Protein AF-A0A1Z7Z2D9-F1 (afdb_monomer)

Solvent-accessible surface area (backbone atoms only — not comparable to full-atom values): 10828 Å² total; per-residue (Å²): 131,55,73,67,59,53,51,53,54,50,54,51,49,50,55,50,54,48,50,52,50,50,56,52,47,51,51,52,50,54,52,51,52,50,53,52,51,51,54,52,47,55,76,74,39,77,57,94,46,68,68,46,38,54,49,45,52,50,49,55,50,50,51,52,50,51,51,54,54,49,49,30,50,53,48,50,50,56,50,53,53,53,49,53,46,36,53,51,27,69,72,68,71,47,92,52,58,37,68,48,48,66,57,40,62,79,64,38,86,60,42,64,50,46,53,49,52,50,49,51,51,52,51,50,52,48,53,55,50,53,49,50,51,51,54,46,54,53,47,56,70,68,54,90,47,74,68,57,43,51,51,47,52,54,51,50,53,53,50,52,52,52,47,54,53,51,52,52,46,62,73,50,48,56,49,70,67,52,44,49,50,54,50,50,54,56,44,56,55,49,54,52,52,57,63,73,75,108

Radius of gyration: 22.81 Å; Cα contacts (8 Å, |Δi|>4): 96; chains: 1; bounding box: 48×46×69 Å

Foldseek 3Di:
DDPVVVVVVVVVVVVLVVVVVVLLVVLVVLVVVLVVVLVVLVVPQPDPDPVSLLVNLVVLLVSLVVSLVVLLVSLVVNVVVLVVQVVVCVVVVPPDRSVVVVVCLCVPPCLVVLVVSLVVSLVSLVVSLVVLVVVLVVVCVVDPDPVSNVVSVVSNVVSVVSSVVSVVSSVQRRRNVNVVVVVVVVVVVVVVVVVVVD

pLDDT: mean 71.96, std 13.99, range [40.94, 89.88]

Sequence (198 aa):
MSESDREILLLEYQEVSSSMRTFMGYRLTILGFSITIIGVLFNHLISSNLYQKFALEACLFFIVFALIKTMKSITRHLIIFAWQLTKLETTFNHNGYWTKWMKYLPSHPQDSKSRVISMLLRILNLIVVIYIFAMNSWHFYESQDEVEELIILVTTIVILFGFIFNFIELNTSLNPKDYLKEMKIAWDALDHKKKATH

Nearest PDB structures (foldseek):
  6mrt-assembly1_A  TM=3.206E-01  e=3.914E-01  Escherichia coli K-12
  2wcd-assembly1_A  TM=1.867E-01  e=9.042E-01  Escherichia coli K-12
  4wpe-assembly1_A-2  TM=3.192E-01  e=7.729E+00  Saccharomyces cerevisiae S288C
  8t4f-assembly1_A  TM=2.243E-01  e=3.175E+00  Homo sapiens

Structure (mmCIF, N/CA/C/O backbone):
data_AF-A0A1Z7Z2D9-F1
#
_entry.id   AF-A0A1Z7Z2D9-F1
#
loop_
_atom_site.group_PDB
_atom_site.id
_atom_site.type_symbol
_atom_site.label_atom_id
_atom_site.label_alt_id
_atom_site.label_comp_id
_atom_site.label_asym_id
_atom_site.label_entity_id
_atom_site.label_seq_id
_atom_site.pdbx_PDB_ins_code
_atom_site.Cartn_x
_atom_site.Cartn_y
_atom_site.Cartn_z
_atom_site.occupancy
_atom_site.B_iso_or_equiv
_atom_site.auth_seq_id
_atom_site.auth_comp_id
_atom_site.auth_asym_id
_atom_site.auth_atom_id
_atom_site.pdbx_PDB_model_num
ATOM 1 N N . MET A 1 1 ? 27.510 2.301 -34.919 1.00 52.06 1 MET A N 1
ATOM 2 C CA . MET A 1 1 ? 26.065 2.376 -34.632 1.00 52.06 1 MET A CA 1
ATOM 3 C C . MET A 1 1 ? 25.461 3.128 -35.791 1.00 52.06 1 MET A C 1
ATOM 5 O O . MET A 1 1 ? 25.937 4.228 -36.058 1.00 52.06 1 MET A O 1
ATOM 9 N N . SER A 1 2 ? 24.571 2.495 -36.548 1.00 63.78 2 SER A N 1
ATOM 10 C CA . SER A 1 2 ? 23.956 3.158 -37.696 1.00 63.78 2 SER A CA 1
ATOM 11 C C . SER A 1 2 ? 22.996 4.251 -37.211 1.00 63.78 2 SER A C 1
ATOM 13 O O . SER A 1 2 ? 22.572 4.255 -36.052 1.00 63.78 2 SER A O 1
ATOM 15 N N . GLU A 1 3 ? 22.691 5.217 -38.070 1.00 62.44 3 GLU A N 1
ATOM 16 C CA . GLU A 1 3 ? 21.777 6.317 -37.745 1.00 62.44 3 GLU A CA 1
ATOM 17 C C . GLU A 1 3 ? 20.357 5.797 -37.453 1.00 62.44 3 GLU A C 1
ATOM 19 O O . GLU A 1 3 ? 19.715 6.263 -36.512 1.00 62.44 3 GLU A O 1
ATOM 24 N N . SER A 1 4 ? 19.947 4.716 -38.131 1.00 65.69 4 SER A N 1
ATOM 25 C CA . SER A 1 4 ? 18.701 3.991 -37.857 1.00 65.69 4 SER A CA 1
ATOM 26 C C . SER A 1 4 ? 18.677 3.341 -36.472 1.00 65.69 4 SER A C 1
ATOM 28 O O . SER A 1 4 ? 17.667 3.426 -35.779 1.00 65.69 4 SER A O 1
ATOM 30 N N . ASP A 1 5 ? 19.793 2.765 -36.005 1.00 54.59 5 ASP A N 1
ATOM 31 C CA . ASP A 1 5 ? 19.856 2.191 -34.649 1.00 54.59 5 ASP A CA 1
ATOM 32 C C . ASP A 1 5 ? 19.688 3.284 -33.580 1.00 5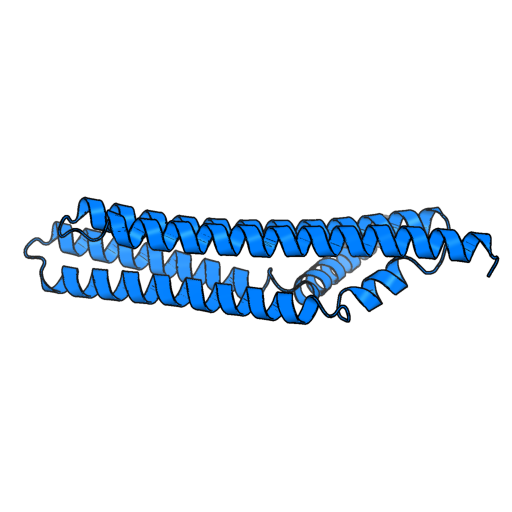4.59 5 ASP A C 1
ATOM 34 O O . ASP A 1 5 ? 19.146 3.045 -32.501 1.00 54.59 5 ASP A O 1
ATOM 38 N N . ARG A 1 6 ? 20.156 4.507 -33.866 1.00 55.56 6 ARG A N 1
ATOM 39 C CA . ARG A 1 6 ? 20.059 5.648 -32.947 1.00 55.56 6 ARG A CA 1
ATOM 40 C C . ARG A 1 6 ? 18.631 6.180 -32.832 1.00 55.56 6 ARG A C 1
ATOM 42 O O . ARG A 1 6 ? 18.228 6.538 -31.726 1.00 55.56 6 ARG A O 1
ATOM 49 N N . GLU A 1 7 ? 17.890 6.240 -33.934 1.00 66.62 7 GLU A N 1
ATOM 50 C CA . GLU A 1 7 ? 16.486 6.668 -33.935 1.00 66.62 7 GLU A CA 1
ATOM 51 C C . GLU A 1 7 ? 15.577 5.670 -33.221 1.00 66.62 7 GLU A C 1
ATOM 53 O O . GLU A 1 7 ? 14.772 6.078 -32.383 1.00 66.62 7 GLU A O 1
ATOM 58 N N . ILE A 1 8 ? 15.760 4.368 -33.465 1.00 64.69 8 ILE A N 1
ATOM 59 C CA . ILE A 1 8 ? 15.000 3.316 -32.774 1.00 64.69 8 ILE A CA 1
ATOM 60 C C . ILE A 1 8 ? 15.246 3.406 -31.260 1.00 64.69 8 ILE A C 1
ATOM 62 O O . ILE A 1 8 ? 14.302 3.456 -30.473 1.00 64.69 8 ILE A O 1
ATOM 66 N N . LEU A 1 9 ? 16.508 3.562 -30.844 1.00 56.22 9 LEU A N 1
ATOM 67 C CA . LEU A 1 9 ? 16.867 3.7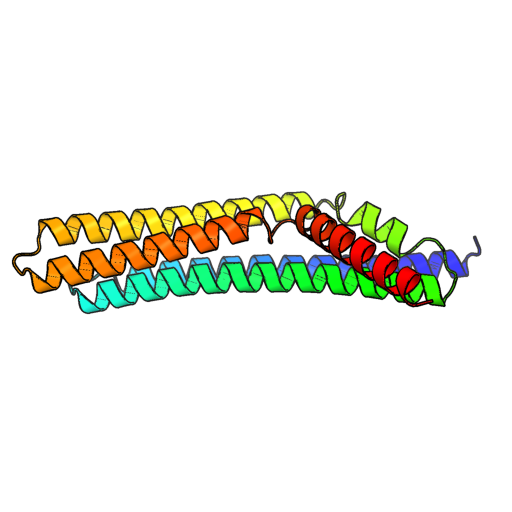50 -29.434 1.00 56.22 9 LEU A CA 1
ATOM 68 C C . LEU A 1 9 ? 16.229 5.000 -28.799 1.00 56.22 9 LEU A C 1
ATOM 70 O O . LEU A 1 9 ? 15.932 4.993 -27.603 1.00 56.22 9 LEU A O 1
ATOM 74 N N . LEU A 1 10 ? 16.049 6.080 -29.563 1.00 59.66 10 LEU A N 1
ATOM 75 C CA . LEU A 1 10 ? 15.420 7.317 -29.093 1.00 59.66 10 LEU A CA 1
ATOM 76 C C . LEU A 1 10 ? 13.904 7.170 -28.934 1.00 59.66 10 LEU A C 1
ATOM 78 O O . LEU A 1 10 ? 13.363 7.624 -27.925 1.00 59.66 10 LEU A O 1
ATOM 82 N N . LEU A 1 11 ? 13.237 6.529 -29.894 1.00 64.81 11 LEU A N 1
ATOM 83 C CA . LEU A 1 11 ? 11.799 6.257 -29.837 1.00 64.81 11 LEU A CA 1
ATOM 84 C C . LEU A 1 11 ? 11.461 5.339 -28.665 1.00 64.81 11 LEU A C 1
ATOM 86 O O . LEU A 1 11 ? 10.586 5.655 -27.859 1.00 64.81 11 LEU A O 1
ATOM 90 N N . GLU A 1 12 ? 12.229 4.267 -28.495 1.00 58.94 12 GLU A N 1
ATOM 91 C CA . GLU A 1 12 ? 12.057 3.376 -27.355 1.00 58.94 12 GLU A CA 1
ATOM 92 C C . GLU A 1 12 ? 12.325 4.100 -26.034 1.00 58.94 12 GLU A C 1
ATOM 94 O O . GLU A 1 12 ? 11.546 3.978 -25.093 1.00 58.94 12 GLU A O 1
ATOM 99 N N . TYR A 1 13 ? 13.365 4.938 -25.949 1.00 56.78 13 TYR A N 1
ATOM 100 C CA . TYR A 1 13 ? 13.603 5.755 -24.755 1.00 56.78 13 TYR A CA 1
ATOM 101 C C . TYR A 1 13 ? 12.408 6.664 -24.415 1.00 56.78 13 TYR A C 1
ATOM 103 O O . TYR A 1 13 ? 12.056 6.815 -23.239 1.00 56.78 13 TYR A O 1
ATOM 111 N N . GLN A 1 14 ? 11.762 7.259 -25.419 1.00 62.88 14 GLN A N 1
ATOM 112 C CA . GLN A 1 14 ? 10.583 8.101 -25.220 1.00 62.88 14 GLN A CA 1
ATOM 113 C C . GLN A 1 14 ? 9.377 7.295 -24.725 1.00 62.88 14 GLN A C 1
ATOM 115 O O . GLN A 1 14 ? 8.730 7.704 -23.757 1.00 62.88 14 GLN A O 1
ATOM 120 N N . GLU A 1 15 ? 9.105 6.137 -25.324 1.00 64.44 15 GLU A N 1
ATOM 121 C CA . GLU A 1 15 ? 8.006 5.250 -24.925 1.00 64.44 15 GLU A CA 1
ATOM 122 C C . GLU A 1 15 ? 8.194 4.714 -23.497 1.00 64.44 15 GLU A C 1
ATOM 124 O O . GLU A 1 15 ? 7.273 4.690 -22.673 1.00 64.44 15 GLU A O 1
ATOM 129 N N . VAL A 1 16 ? 9.436 4.384 -23.160 1.00 59.78 16 VAL A N 1
ATOM 130 C CA . VAL A 1 16 ? 9.870 3.942 -21.834 1.00 59.78 16 VAL A CA 1
ATOM 131 C C . VAL A 1 16 ? 9.708 5.045 -20.791 1.00 59.78 16 VAL A C 1
ATOM 133 O O . VAL A 1 16 ? 9.131 4.821 -19.722 1.00 59.78 16 VAL A O 1
ATOM 136 N N . SER A 1 17 ? 10.184 6.255 -21.093 1.00 59.56 17 SER A N 1
ATOM 137 C CA . SER A 1 17 ? 10.056 7.407 -20.196 1.00 59.56 17 SER A CA 1
ATOM 138 C C . SER A 1 17 ? 8.587 7.782 -19.974 1.00 59.56 17 SER A C 1
ATOM 140 O O . SER A 1 17 ? 8.189 8.118 -18.853 1.00 59.56 17 SER A O 1
ATOM 142 N N . SER A 1 18 ? 7.768 7.667 -21.024 1.00 66.12 18 SER A N 1
ATOM 143 C CA . SER A 1 18 ? 6.318 7.848 -20.965 1.00 66.12 18 SER A CA 1
ATOM 144 C C . SER A 1 18 ? 5.666 6.816 -20.043 1.00 66.12 18 SER A C 1
ATOM 146 O O . SER A 1 18 ? 4.987 7.187 -19.086 1.00 66.12 18 SER A O 1
ATOM 148 N N . SER A 1 19 ? 5.966 5.529 -20.231 1.00 65.56 19 SER A N 1
ATOM 149 C CA . SER A 1 19 ? 5.427 4.437 -19.411 1.00 65.56 19 SER A CA 1
ATOM 150 C C . SER A 1 19 ? 5.791 4.586 -17.930 1.00 65.56 19 SER A C 1
ATOM 152 O O . SER A 1 19 ? 4.930 4.462 -17.059 1.00 65.56 19 SER A O 1
ATOM 154 N N . MET A 1 20 ? 7.042 4.943 -17.620 1.00 63.97 20 MET A N 1
ATOM 155 C CA . MET A 1 20 ? 7.489 5.203 -16.244 1.00 63.97 20 MET A CA 1
ATOM 156 C C . MET A 1 20 ? 6.728 6.375 -15.607 1.00 63.97 20 MET A C 1
ATOM 158 O O . MET A 1 20 ? 6.281 6.292 -14.460 1.00 63.97 20 MET A O 1
ATOM 162 N N . ARG A 1 21 ? 6.533 7.463 -16.366 1.00 65.69 21 ARG A N 1
ATOM 163 C CA . ARG A 1 21 ? 5.745 8.620 -15.926 1.00 65.69 21 ARG A CA 1
ATOM 164 C C . ARG A 1 21 ? 4.296 8.229 -15.648 1.00 65.69 21 ARG A C 1
ATOM 166 O O . ARG A 1 21 ? 3.760 8.661 -14.631 1.00 65.69 21 ARG A O 1
ATOM 173 N N . THR A 1 22 ? 3.704 7.385 -16.486 1.00 74.88 22 THR A N 1
ATOM 174 C CA . THR A 1 22 ? 2.348 6.854 -16.304 1.00 74.88 22 THR A CA 1
ATOM 175 C C . THR A 1 22 ? 2.239 6.008 -15.036 1.00 74.88 22 THR A C 1
ATOM 177 O O . THR A 1 22 ? 1.363 6.262 -14.212 1.00 74.88 22 THR A O 1
ATOM 180 N N . PHE A 1 23 ? 3.169 5.074 -14.795 1.00 72.06 23 PHE A N 1
ATOM 181 C CA . PHE A 1 23 ? 3.176 4.268 -13.567 1.00 72.06 23 PHE A CA 1
ATOM 182 C C . PHE A 1 23 ? 3.347 5.117 -12.303 1.00 72.06 23 PHE A C 1
ATOM 184 O O . PHE A 1 23 ? 2.662 4.891 -11.304 1.00 72.06 23 PHE A O 1
ATOM 191 N N . MET A 1 24 ? 4.228 6.118 -12.333 1.00 69.81 24 MET A N 1
ATOM 192 C CA . MET A 1 24 ? 4.372 7.064 -11.226 1.00 69.81 24 MET A CA 1
ATOM 193 C C . MET A 1 24 ? 3.106 7.909 -11.030 1.00 69.81 24 MET A C 1
ATOM 195 O O . MET A 1 24 ? 2.690 8.134 -9.893 1.00 69.81 24 MET A O 1
ATOM 199 N N . GLY A 1 25 ? 2.474 8.332 -12.129 1.00 74.69 25 GLY A N 1
ATOM 200 C CA . GLY A 1 25 ? 1.185 9.017 -12.131 1.00 74.69 25 GLY A CA 1
ATOM 201 C C . GLY A 1 25 ? 0.115 8.198 -11.416 1.00 74.69 25 GLY A C 1
ATOM 202 O O . GLY A 1 25 ? -0.475 8.691 -10.460 1.00 74.69 25 GLY A O 1
ATOM 203 N N . TYR A 1 26 ? -0.047 6.920 -11.773 1.00 79.56 26 TYR A N 1
ATOM 204 C CA . TYR A 1 26 ? -0.999 6.030 -11.104 1.00 79.56 26 TYR A CA 1
ATOM 205 C C . TYR A 1 26 ? -0.741 5.905 -9.605 1.00 79.56 26 TYR A C 1
ATOM 207 O O . TYR A 1 26 ? -1.677 6.017 -8.817 1.00 79.56 26 TYR A O 1
ATOM 215 N N . ARG A 1 27 ? 0.519 5.735 -9.185 1.00 79.94 27 ARG 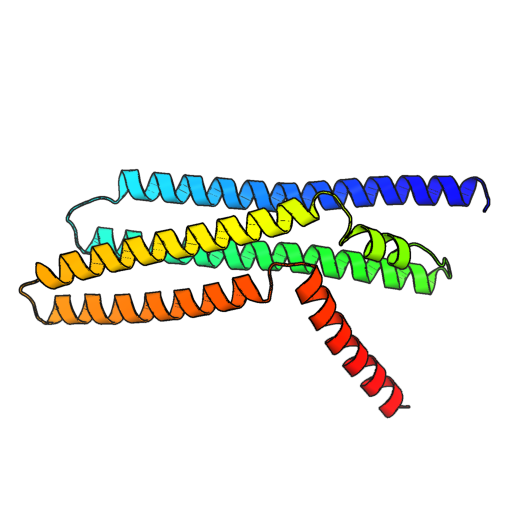A N 1
ATOM 216 C CA . ARG A 1 27 ? 0.860 5.666 -7.754 1.00 79.94 27 ARG A CA 1
ATOM 217 C C . ARG A 1 27 ? 0.444 6.943 -7.023 1.00 79.94 27 ARG A C 1
ATOM 219 O O . ARG A 1 27 ? -0.198 6.861 -5.981 1.00 79.94 27 ARG A O 1
ATOM 226 N N . LEU A 1 28 ? 0.764 8.115 -7.567 1.00 80.62 28 LEU A N 1
ATOM 227 C CA . LEU A 1 28 ? 0.390 9.391 -6.951 1.00 80.62 28 LEU A CA 1
ATOM 228 C C . LEU A 1 28 ? -1.128 9.590 -6.905 1.00 80.62 28 LEU A C 1
ATOM 230 O O . LEU A 1 28 ? -1.646 9.986 -5.865 1.00 80.62 28 LEU A O 1
ATOM 234 N N . THR A 1 29 ? -1.842 9.267 -7.984 1.00 84.31 29 THR A N 1
ATOM 235 C CA . THR A 1 29 ? -3.307 9.359 -8.036 1.00 84.31 29 THR A CA 1
ATOM 236 C C . THR A 1 29 ? -3.958 8.463 -6.990 1.00 84.31 29 THR A C 1
ATOM 238 O O . THR A 1 29 ? -4.820 8.920 -6.248 1.00 84.31 29 THR A O 1
ATOM 241 N N . ILE A 1 30 ? -3.521 7.207 -6.883 1.00 85.12 30 ILE A N 1
ATOM 242 C CA . ILE A 1 30 ? -4.090 6.244 -5.931 1.00 85.12 30 ILE A CA 1
ATOM 243 C C . ILE A 1 30 ? -3.781 6.651 -4.486 1.00 85.12 30 ILE A C 1
ATOM 245 O O . ILE A 1 30 ? -4.655 6.552 -3.622 1.00 85.12 30 ILE A O 1
ATOM 249 N N . LEU A 1 31 ? -2.571 7.154 -4.218 1.00 84.19 31 LEU A N 1
ATOM 250 C CA . LEU A 1 31 ? -2.219 7.699 -2.907 1.00 84.19 31 LEU A CA 1
ATOM 251 C C . LEU A 1 31 ? -3.099 8.905 -2.554 1.00 84.19 31 LEU A C 1
ATOM 253 O O . LEU A 1 31 ? -3.678 8.934 -1.472 1.00 84.19 31 LEU A O 1
ATOM 257 N N . GLY A 1 32 ? -3.227 9.867 -3.472 1.00 83.88 32 GLY A N 1
ATOM 258 C CA . GLY A 1 32 ? -4.048 11.063 -3.281 1.00 83.88 32 GLY A CA 1
ATOM 259 C C . GLY A 1 32 ? -5.513 10.718 -3.029 1.00 83.88 32 GLY A C 1
ATOM 260 O O . GLY A 1 32 ? -6.084 11.170 -2.044 1.00 83.88 32 GLY A O 1
ATOM 261 N N . PHE A 1 33 ? -6.086 9.836 -3.849 1.00 83.81 33 PHE A N 1
ATOM 262 C CA . PHE A 1 33 ? -7.460 9.361 -3.691 1.00 83.81 33 PHE A CA 1
ATOM 263 C C . PHE A 1 33 ? -7.689 8.683 -2.336 1.00 83.81 33 PHE A C 1
ATOM 265 O O . PHE A 1 33 ? -8.678 8.964 -1.663 1.00 83.81 33 PHE A O 1
ATOM 272 N N . SER A 1 34 ? -6.747 7.846 -1.893 1.00 87.44 34 SER A N 1
ATOM 273 C CA . SER A 1 34 ? -6.839 7.175 -0.591 1.00 87.44 34 SER A CA 1
ATOM 274 C C . SER A 1 34 ? -6.804 8.173 0.567 1.00 87.44 34 SER A C 1
ATOM 276 O O . SER A 1 34 ? -7.603 8.059 1.490 1.00 87.44 34 SER A O 1
ATOM 278 N N . ILE A 1 35 ? -5.929 9.184 0.503 1.00 85.19 35 ILE A N 1
ATOM 279 C CA . ILE A 1 35 ? -5.867 10.259 1.507 1.00 85.19 35 ILE A CA 1
ATOM 280 C C . ILE A 1 35 ? -7.181 11.049 1.535 1.00 85.19 35 ILE A C 1
ATOM 282 O O . ILE A 1 35 ? -7.700 11.328 2.614 1.00 85.19 35 ILE A O 1
ATOM 286 N N . THR A 1 36 ? -7.747 11.376 0.370 1.00 87.06 36 THR A N 1
ATOM 287 C CA . THR A 1 36 ? -9.037 12.072 0.282 1.00 87.06 36 THR A CA 1
ATOM 288 C C . THR A 1 36 ? -10.158 11.255 0.913 1.00 87.06 36 THR A C 1
ATOM 290 O O . THR A 1 36 ? -10.893 11.794 1.735 1.00 87.06 36 THR A O 1
ATOM 293 N N . ILE A 1 37 ? -10.274 9.962 0.588 1.00 85.62 37 ILE A N 1
ATOM 294 C CA . ILE A 1 37 ? -11.304 9.100 1.187 1.00 85.62 37 ILE A CA 1
ATOM 295 C C . ILE A 1 37 ? -11.120 9.019 2.699 1.00 85.62 37 ILE A C 1
ATOM 297 O O . ILE A 1 37 ? -12.098 9.162 3.423 1.00 85.62 37 ILE A O 1
ATOM 301 N N . ILE A 1 38 ? -9.889 8.831 3.183 1.00 87.38 38 ILE A N 1
ATOM 302 C CA . ILE A 1 38 ? -9.607 8.819 4.622 1.00 87.38 38 ILE A CA 1
ATOM 303 C C . ILE A 1 38 ? -10.120 10.114 5.267 1.00 87.38 38 ILE A C 1
ATOM 305 O O . ILE A 1 38 ? -10.876 10.047 6.230 1.00 87.38 38 ILE A O 1
ATOM 309 N N . GLY A 1 39 ? -9.801 11.283 4.701 1.00 83.50 39 GLY A N 1
ATOM 310 C CA . GLY A 1 39 ? -10.290 12.570 5.211 1.00 83.50 39 GLY A CA 1
ATOM 311 C C . GLY A 1 39 ? -11.820 12.693 5.221 1.00 83.50 39 GLY A C 1
ATOM 312 O O . GLY A 1 39 ? -12.395 13.180 6.191 1.00 83.50 39 GLY A O 1
ATOM 313 N N . VAL A 1 40 ? -12.492 12.205 4.175 1.00 83.56 40 VAL A N 1
ATOM 314 C CA . VAL A 1 40 ? -13.964 12.165 4.092 1.00 83.56 40 VAL A CA 1
ATOM 315 C C . VAL A 1 40 ? -14.549 11.252 5.172 1.00 83.56 40 VAL A C 1
ATOM 317 O O . VAL A 1 40 ? -15.508 11.636 5.839 1.00 83.56 40 VAL A O 1
ATOM 320 N N . LEU A 1 41 ? -13.961 10.074 5.395 1.00 85.06 41 LEU A N 1
ATOM 321 C CA . LEU A 1 41 ? -14.411 9.142 6.429 1.00 85.06 41 LEU A CA 1
ATOM 322 C C . LEU A 1 41 ? -14.304 9.751 7.827 1.00 85.06 41 LEU A C 1
ATOM 324 O O . LEU A 1 41 ? -15.255 9.651 8.595 1.00 85.06 41 LEU A O 1
ATOM 328 N N . PHE A 1 42 ? -13.201 10.438 8.132 1.00 80.56 42 PHE A N 1
ATOM 329 C CA . PHE A 1 42 ? -13.070 11.170 9.392 1.00 80.56 42 PHE A CA 1
ATOM 330 C C . PHE A 1 42 ? -14.169 12.230 9.543 1.00 80.56 42 PHE A C 1
ATOM 332 O O . PHE A 1 42 ? -14.826 12.285 10.574 1.00 80.56 42 PHE A O 1
ATOM 339 N N . ASN A 1 43 ? -14.452 13.020 8.509 1.00 79.88 43 ASN A N 1
ATOM 340 C CA . ASN A 1 43 ? -15.484 14.056 8.605 1.00 79.88 43 ASN A CA 1
ATOM 341 C C . ASN A 1 43 ? -16.911 13.510 8.795 1.00 79.88 43 ASN A C 1
ATOM 343 O O . ASN A 1 43 ? -17.737 14.195 9.392 1.00 79.88 43 ASN A O 1
ATOM 347 N N . HIS A 1 44 ? -17.221 12.315 8.284 1.00 72.50 44 HIS A N 1
ATOM 348 C CA . HIS A 1 44 ? -18.589 11.779 8.291 1.00 72.50 44 HIS A CA 1
ATOM 349 C C . HIS A 1 44 ? -18.865 10.704 9.345 1.00 72.50 44 HIS A C 1
ATOM 351 O O . HIS A 1 44 ? -20.029 10.486 9.674 1.00 72.50 44 HIS A O 1
ATOM 357 N N . LEU A 1 45 ? -17.837 10.018 9.852 1.00 70.00 45 LEU A N 1
ATOM 358 C CA . LEU A 1 45 ? -17.996 8.877 10.763 1.00 70.00 45 LEU A CA 1
ATOM 359 C C . LEU A 1 45 ? -17.429 9.119 12.167 1.00 70.00 45 LEU A C 1
ATOM 361 O O . LEU A 1 45 ? -17.486 8.211 12.993 1.00 70.00 45 LEU A O 1
ATOM 365 N N . ILE A 1 46 ? -16.924 10.320 12.477 1.00 66.12 46 ILE A N 1
ATOM 366 C CA . ILE A 1 46 ? -16.691 10.716 13.874 1.00 66.12 46 ILE A CA 1
ATOM 367 C C . ILE A 1 46 ? -18.063 10.909 14.532 1.00 66.12 46 ILE A C 1
ATOM 369 O O . ILE A 1 46 ? -18.666 11.979 14.473 1.00 66.12 46 ILE A O 1
ATOM 373 N N . SER A 1 47 ? -18.582 9.846 15.135 1.00 64.19 47 SER A N 1
ATOM 374 C CA . SER A 1 47 ? -19.762 9.880 15.994 1.00 64.19 47 SER A CA 1
ATOM 375 C C . SER A 1 47 ? -19.528 9.018 17.232 1.00 64.19 47 SER A C 1
ATOM 377 O O . SER A 1 47 ? -18.637 8.172 17.256 1.00 64.19 47 SER A O 1
ATOM 379 N N . SER A 1 48 ? -20.339 9.225 18.268 1.00 62.53 48 SER A N 1
ATOM 380 C CA . SER A 1 48 ? -20.274 8.473 19.526 1.00 62.53 48 SER A CA 1
ATOM 381 C C . SER A 1 48 ? -20.830 7.046 19.432 1.00 62.53 48 SER A C 1
ATOM 383 O O . SER A 1 48 ? -20.830 6.328 20.427 1.00 62.53 48 SER A O 1
ATOM 385 N N . ASN A 1 49 ? -21.333 6.615 18.270 1.00 79.12 49 ASN A N 1
ATOM 386 C CA . ASN A 1 49 ? -21.926 5.291 18.124 1.00 79.12 49 ASN A CA 1
ATOM 387 C C . ASN A 1 49 ? -20.855 4.231 17.821 1.00 79.12 49 ASN A C 1
ATOM 389 O O . ASN A 1 49 ? -20.182 4.281 16.788 1.00 79.12 49 ASN A O 1
ATOM 393 N N . LEU A 1 50 ? -20.781 3.215 18.680 1.00 74.69 50 LEU A N 1
ATOM 394 C CA . LEU A 1 50 ? -19.879 2.069 18.584 1.00 74.69 50 LEU A CA 1
ATOM 395 C C . LEU A 1 50 ? -19.910 1.357 17.217 1.00 74.69 50 LEU A C 1
ATOM 397 O O . LEU A 1 50 ? -18.863 0.995 16.684 1.00 74.69 50 LEU A O 1
ATOM 401 N N . TYR A 1 51 ? -21.079 1.220 16.584 1.00 78.81 51 TYR A N 1
ATOM 402 C CA . TYR A 1 51 ? -21.179 0.602 15.255 1.00 78.81 51 TYR A CA 1
ATOM 403 C C . TYR A 1 51 ? -20.555 1.464 14.152 1.00 78.81 51 TYR A C 1
ATOM 405 O O . TYR A 1 51 ? -19.914 0.942 13.241 1.00 78.81 51 TYR A O 1
ATOM 413 N N . GLN A 1 52 ? -20.725 2.787 14.227 1.00 80.19 52 GLN A N 1
ATOM 414 C CA . GLN A 1 52 ? -20.140 3.713 13.252 1.00 80.19 52 GLN A CA 1
ATOM 415 C C . GLN A 1 52 ? -18.623 3.816 13.430 1.00 80.19 52 GLN A C 1
ATOM 417 O O . GLN A 1 52 ? -17.901 3.881 12.436 1.00 80.19 52 GLN A O 1
ATOM 422 N N . LYS A 1 53 ? -18.137 3.713 14.672 1.00 79.69 53 LYS A N 1
ATOM 423 C CA . LYS A 1 53 ? -16.715 3.543 14.982 1.00 79.69 53 LYS A CA 1
ATOM 424 C C . LYS A 1 53 ? -1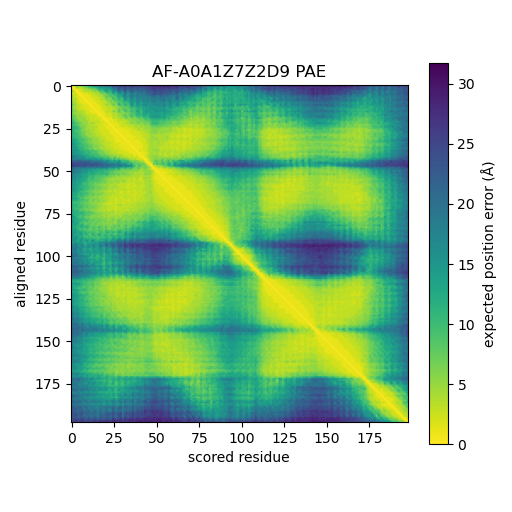6.155 2.272 14.347 1.00 79.69 53 LYS A C 1
ATOM 426 O O . LYS A 1 53 ? -15.198 2.363 13.587 1.00 79.69 53 LYS A O 1
ATOM 431 N N . PHE A 1 54 ? -16.743 1.100 14.602 1.00 81.62 54 PHE A N 1
ATOM 432 C CA . PHE A 1 54 ? -16.241 -0.146 14.009 1.00 81.62 54 PHE A CA 1
ATOM 433 C C . PHE A 1 54 ? -16.266 -0.107 12.479 1.00 81.62 54 PHE A C 1
ATOM 435 O O . PHE A 1 54 ? -15.332 -0.584 11.833 1.00 81.62 54 PHE A O 1
ATOM 442 N N . ALA A 1 55 ? -17.286 0.523 11.891 1.00 82.94 55 ALA A N 1
ATOM 443 C CA . ALA A 1 55 ? -17.325 0.773 10.456 1.00 82.94 55 ALA A CA 1
ATOM 444 C C . ALA A 1 55 ? -16.164 1.673 9.997 1.00 82.94 55 ALA A C 1
ATOM 446 O O . ALA A 1 55 ? -15.495 1.340 9.021 1.00 82.94 55 ALA A O 1
ATOM 447 N N . LEU A 1 56 ? -15.873 2.767 10.711 1.00 85.62 56 LEU A N 1
ATOM 448 C CA . LEU A 1 56 ? -14.737 3.645 10.423 1.00 85.62 56 LEU A CA 1
ATOM 449 C C . LEU A 1 56 ? -13.401 2.895 10.525 1.00 85.62 56 LEU A C 1
ATOM 451 O O . LEU A 1 56 ? -12.593 2.978 9.602 1.00 85.62 56 LEU A O 1
ATOM 455 N N . GLU A 1 57 ? -13.178 2.131 11.594 1.00 84.69 57 GLU A N 1
ATOM 456 C CA . GLU A 1 57 ? -11.956 1.340 11.791 1.00 84.69 57 GLU A CA 1
ATOM 457 C C . GLU A 1 57 ? -11.753 0.323 10.666 1.00 84.69 57 GLU A C 1
ATOM 459 O O . GLU A 1 57 ? -10.674 0.261 10.068 1.00 84.69 57 GLU A O 1
ATOM 464 N N . ALA A 1 58 ? 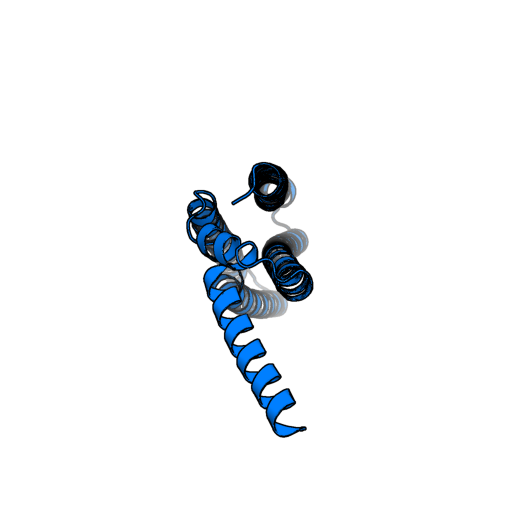-12.806 -0.425 10.322 1.00 84.44 58 ALA A N 1
ATOM 465 C CA . ALA A 1 58 ? -12.776 -1.379 9.223 1.00 84.44 58 ALA A CA 1
ATOM 466 C C . ALA A 1 58 ? -12.489 -0.681 7.885 1.00 84.44 58 ALA A C 1
ATOM 468 O O . ALA A 1 58 ? -11.619 -1.124 7.132 1.00 84.44 58 ALA A O 1
ATOM 469 N N . CYS A 1 59 ? -13.163 0.435 7.593 1.00 87.50 59 CYS A N 1
ATOM 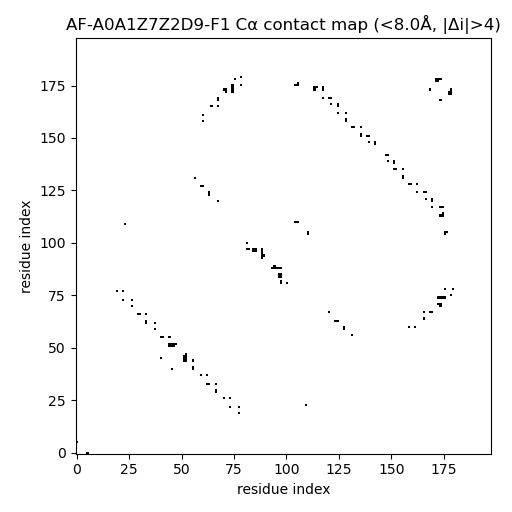470 C CA . CYS A 1 59 ? -12.940 1.207 6.372 1.00 87.50 59 CYS A CA 1
ATOM 471 C C . CYS A 1 59 ? -11.500 1.723 6.274 1.00 87.50 59 CYS A C 1
ATOM 473 O O . CYS A 1 59 ? -10.861 1.547 5.235 1.00 87.50 59 CYS A O 1
ATOM 475 N N . LEU A 1 60 ? -10.966 2.318 7.344 1.00 87.12 60 LEU A N 1
ATOM 476 C CA . LEU A 1 60 ? -9.589 2.811 7.385 1.00 87.12 60 LEU A CA 1
ATOM 477 C C . LEU A 1 60 ? -8.588 1.675 7.152 1.00 87.12 60 LEU A C 1
ATOM 479 O O . LEU A 1 60 ? -7.676 1.814 6.332 1.00 87.12 60 LEU A O 1
ATOM 483 N N . PHE A 1 61 ? -8.789 0.533 7.813 1.00 85.62 61 PHE A N 1
ATOM 484 C CA . PHE A 1 61 ? -7.950 -0.645 7.630 1.00 85.62 61 PHE A CA 1
ATOM 485 C C . PHE A 1 61 ? -7.976 -1.152 6.180 1.00 85.62 61 PHE A C 1
ATOM 487 O O . PHE A 1 61 ? -6.918 -1.331 5.568 1.00 85.62 61 PHE A O 1
ATOM 494 N N . PHE A 1 62 ? -9.166 -1.331 5.596 1.00 87.69 62 PHE A N 1
ATOM 495 C CA . PHE A 1 62 ? -9.311 -1.823 4.225 1.00 87.69 62 PHE A CA 1
ATOM 496 C C . PHE A 1 62 ? -8.736 -0.864 3.184 1.00 87.69 62 PHE A C 1
ATOM 498 O O . PHE A 1 62 ? -8.124 -1.327 2.222 1.00 87.69 62 PHE A O 1
ATOM 505 N N . ILE A 1 63 ? -8.877 0.451 3.371 1.00 89.00 63 ILE A N 1
ATOM 506 C CA . ILE A 1 63 ? -8.289 1.442 2.461 1.00 89.00 63 ILE A CA 1
ATOM 507 C C . ILE A 1 63 ? -6.769 1.336 2.471 1.00 89.00 63 ILE A C 1
ATOM 509 O O . ILE A 1 63 ? -6.157 1.253 1.406 1.00 89.00 63 ILE A O 1
ATOM 513 N N . VAL A 1 64 ? -6.150 1.296 3.655 1.00 87.25 64 VAL A N 1
ATOM 514 C CA . VAL A 1 64 ? -4.691 1.172 3.765 1.00 87.25 64 VAL A CA 1
ATOM 515 C C . VAL A 1 64 ? -4.216 -0.160 3.180 1.00 87.25 64 VAL A C 1
ATOM 517 O O . VAL A 1 64 ? -3.260 -0.183 2.404 1.00 87.25 64 VAL A O 1
ATOM 520 N N . PHE A 1 65 ? -4.912 -1.259 3.474 1.00 86.88 65 PHE A N 1
ATOM 521 C CA . PHE A 1 65 ? -4.603 -2.573 2.912 1.00 86.88 65 PHE A CA 1
ATOM 522 C C . PHE A 1 65 ? -4.683 -2.578 1.375 1.00 86.88 65 PHE A C 1
ATOM 524 O O . PHE A 1 65 ? -3.732 -2.972 0.693 1.00 86.88 65 PHE A O 1
ATOM 531 N N . ALA A 1 66 ? -5.789 -2.089 0.807 1.00 86.94 66 ALA A N 1
ATOM 532 C CA . ALA A 1 66 ? -6.001 -2.029 -0.637 1.00 86.94 66 ALA A CA 1
ATOM 533 C C . ALA A 1 66 ? -4.974 -1.122 -1.329 1.00 86.94 66 ALA A C 1
ATOM 535 O O . ALA A 1 66 ? -4.437 -1.477 -2.382 1.00 86.94 66 ALA A O 1
ATOM 536 N N . LEU A 1 67 ? -4.647 0.018 -0.720 1.00 88.75 67 LEU A N 1
ATOM 537 C CA . LEU A 1 67 ? -3.620 0.941 -1.194 1.00 88.75 67 LEU A CA 1
ATOM 538 C C . LEU A 1 67 ? -2.257 0.246 -1.304 1.00 88.75 67 LEU A C 1
ATOM 540 O O . LEU A 1 67 ? -1.618 0.302 -2.357 1.00 88.75 67 LEU A O 1
ATOM 544 N N . ILE A 1 68 ? -1.827 -0.460 -0.255 1.00 85.62 68 ILE A N 1
ATOM 545 C CA . ILE A 1 68 ? -0.543 -1.176 -0.235 1.00 85.62 68 ILE A CA 1
ATOM 546 C C . ILE A 1 68 ? -0.509 -2.268 -1.311 1.00 85.62 68 ILE A C 1
ATOM 548 O O . ILE A 1 68 ? 0.449 -2.341 -2.090 1.00 85.62 68 ILE A O 1
ATOM 552 N N . LYS A 1 69 ? -1.574 -3.073 -1.424 1.00 85.12 69 LYS A N 1
ATOM 553 C CA . LYS A 1 69 ? -1.690 -4.120 -2.453 1.00 85.12 69 LYS A CA 1
ATOM 554 C C . LYS A 1 69 ? -1.653 -3.557 -3.867 1.00 85.12 69 LYS A C 1
ATOM 556 O O . LYS A 1 69 ? -0.961 -4.101 -4.730 1.00 85.12 69 LYS A O 1
ATOM 561 N N . THR A 1 70 ? -2.349 -2.451 -4.103 1.00 84.12 70 THR A N 1
ATOM 562 C CA . THR A 1 70 ? -2.393 -1.802 -5.417 1.00 84.12 70 THR A CA 1
ATOM 563 C C . THR A 1 70 ? -1.022 -1.245 -5.789 1.00 84.12 70 THR A C 1
ATOM 565 O O . THR A 1 70 ? -0.539 -1.469 -6.898 1.00 84.12 70 THR A O 1
ATOM 568 N N . MET A 1 71 ? -0.331 -0.608 -4.842 1.00 83.06 71 MET A N 1
ATOM 569 C CA . MET A 1 71 ? 1.026 -0.099 -5.048 1.00 83.06 71 MET A CA 1
ATOM 570 C C . MET A 1 71 ? 2.021 -1.216 -5.376 1.00 83.06 71 MET A C 1
ATOM 572 O O . MET A 1 71 ? 2.818 -1.078 -6.302 1.00 83.06 71 MET A O 1
ATOM 576 N N . LYS A 1 72 ? 1.933 -2.352 -4.676 1.00 78.44 72 LYS A N 1
ATOM 577 C CA . LYS A 1 72 ? 2.712 -3.560 -4.979 1.00 78.44 72 LYS A CA 1
ATOM 578 C C . LYS A 1 72 ? 2.402 -4.107 -6.373 1.00 78.44 72 LYS A C 1
ATOM 580 O O . LYS A 1 72 ? 3.322 -4.456 -7.111 1.00 78.44 72 LYS A O 1
ATOM 585 N N . SER A 1 73 ? 1.126 -4.162 -6.750 1.00 80.50 73 SER A N 1
ATOM 586 C CA . SER A 1 73 ? 0.706 -4.610 -8.082 1.00 80.50 73 SER A CA 1
ATOM 587 C C . SER A 1 73 ? 1.300 -3.734 -9.187 1.00 80.50 73 SER A C 1
ATOM 589 O O . SER A 1 73 ? 1.840 -4.261 -10.161 1.00 80.50 73 SER A O 1
ATOM 591 N N . ILE A 1 74 ? 1.289 -2.409 -9.011 1.00 78.38 74 ILE A N 1
ATOM 592 C CA . ILE A 1 74 ? 1.890 -1.463 -9.961 1.00 78.38 74 ILE A CA 1
ATOM 593 C C . ILE A 1 74 ? 3.401 -1.690 -10.077 1.00 78.38 74 ILE A C 1
ATOM 595 O O . ILE A 1 74 ? 3.921 -1.800 -11.188 1.00 78.38 74 ILE A O 1
ATOM 599 N N . THR A 1 75 ? 4.105 -1.827 -8.950 1.00 74.25 75 THR A N 1
ATOM 600 C CA . THR A 1 75 ? 5.547 -2.124 -8.950 1.00 74.25 75 THR A CA 1
ATOM 601 C C . THR A 1 75 ? 5.849 -3.447 -9.661 1.00 74.25 75 THR A C 1
ATOM 603 O O . THR A 1 75 ? 6.781 -3.515 -10.459 1.00 74.25 75 THR A O 1
ATOM 606 N N . ARG A 1 76 ? 5.033 -4.487 -9.449 1.00 71.56 76 ARG A N 1
ATOM 607 C CA . ARG A 1 76 ? 5.177 -5.778 -10.138 1.00 71.56 76 ARG A CA 1
ATOM 608 C C . ARG A 1 76 ? 4.993 -5.651 -11.651 1.00 71.56 76 ARG A C 1
ATOM 610 O O . ARG A 1 76 ? 5.776 -6.233 -12.397 1.00 71.56 76 ARG A O 1
ATOM 617 N N . HIS A 1 77 ? 3.993 -4.898 -12.107 1.00 70.75 77 HIS A N 1
ATOM 618 C CA . HIS A 1 77 ? 3.754 -4.683 -13.537 1.00 70.75 77 HIS A CA 1
ATOM 619 C C . HIS A 1 77 ? 4.923 -3.965 -14.210 1.00 70.75 77 HIS A C 1
ATOM 621 O O . HIS A 1 77 ? 5.362 -4.401 -15.272 1.00 70.75 77 HIS A O 1
ATOM 627 N N . LEU A 1 78 ? 5.479 -2.933 -13.566 1.00 71.00 78 LEU A N 1
ATOM 628 C CA . LEU A 1 78 ? 6.665 -2.231 -14.062 1.00 71.00 78 LEU A CA 1
ATOM 629 C C . LEU A 1 78 ? 7.842 -3.196 -14.289 1.00 71.00 78 LEU A C 1
ATOM 631 O O . LEU A 1 78 ? 8.563 -3.087 -15.277 1.00 71.00 78 LEU A O 1
ATOM 635 N N . ILE A 1 79 ? 8.021 -4.161 -13.388 1.00 67.00 79 ILE A N 1
ATOM 636 C CA . ILE A 1 79 ? 9.137 -5.107 -13.450 1.00 67.00 79 ILE A CA 1
ATOM 637 C C . ILE A 1 79 ? 8.895 -6.201 -14.495 1.00 67.00 79 ILE A C 1
ATOM 639 O O . ILE A 1 79 ? 9.810 -6.532 -15.244 1.00 67.00 79 ILE A O 1
ATOM 643 N N . ILE A 1 80 ? 7.669 -6.726 -14.607 1.00 66.56 80 ILE A N 1
ATOM 644 C CA . ILE A 1 80 ? 7.306 -7.669 -15.680 1.00 66.56 80 ILE A CA 1
ATOM 645 C C . ILE A 1 80 ? 7.480 -7.010 -17.050 1.00 66.56 80 ILE A C 1
ATOM 647 O O . ILE A 1 80 ? 8.000 -7.641 -17.967 1.00 66.56 80 ILE A O 1
ATOM 651 N N . PHE A 1 81 ? 7.083 -5.744 -17.185 1.00 67.12 81 PHE A N 1
ATOM 652 C CA . PHE A 1 81 ? 7.283 -4.975 -18.407 1.00 67.12 81 PHE A CA 1
ATOM 653 C C . PHE A 1 81 ? 8.772 -4.857 -18.754 1.00 67.12 81 PHE A C 1
ATOM 655 O O . PHE A 1 81 ? 9.176 -5.224 -19.857 1.00 67.12 81 PHE A O 1
ATOM 662 N N . ALA A 1 82 ? 9.600 -4.456 -17.783 1.00 64.62 82 ALA A N 1
ATOM 663 C CA . ALA A 1 82 ? 11.049 -4.406 -17.959 1.00 64.62 82 ALA A CA 1
ATOM 664 C C . ALA A 1 82 ? 11.621 -5.774 -18.385 1.00 64.62 82 ALA A C 1
ATOM 666 O O . ALA A 1 82 ? 12.519 -5.840 -19.217 1.00 64.62 82 ALA A O 1
ATOM 667 N N . TRP A 1 83 ? 11.093 -6.874 -17.847 1.00 61.91 83 TRP A N 1
ATOM 668 C CA . TRP A 1 83 ? 11.540 -8.226 -18.185 1.00 61.91 83 TRP A CA 1
ATOM 669 C C . TRP A 1 83 ? 11.131 -8.688 -19.594 1.00 61.91 83 TRP A C 1
ATOM 671 O O . TRP A 1 83 ? 11.896 -9.373 -20.272 1.00 61.91 83 TRP A O 1
ATOM 681 N N . GLN A 1 84 ? 9.939 -8.319 -20.072 1.00 62.22 84 GLN A N 1
ATOM 682 C CA . GLN A 1 84 ? 9.531 -8.613 -21.453 1.00 62.22 84 GLN A CA 1
ATOM 683 C C . GLN A 1 84 ? 10.432 -7.895 -22.465 1.00 62.22 84 GLN A C 1
ATOM 685 O O . GLN A 1 84 ? 10.797 -8.480 -23.484 1.00 62.22 84 GLN A O 1
ATOM 690 N N . LEU A 1 85 ? 10.880 -6.679 -22.137 1.00 61.81 85 LEU A N 1
ATOM 691 C CA . LEU A 1 85 ? 11.892 -5.962 -22.916 1.00 61.81 85 LEU A CA 1
ATOM 692 C C . LEU A 1 85 ? 13.214 -6.746 -23.010 1.00 61.81 85 LEU A C 1
ATOM 694 O O . LEU A 1 85 ? 13.791 -6.816 -24.091 1.00 61.81 85 LEU A O 1
ATOM 698 N N . THR A 1 86 ? 13.652 -7.428 -21.942 1.00 56.44 86 THR A N 1
ATOM 699 C CA . THR A 1 86 ? 14.829 -8.324 -21.993 1.00 56.44 86 THR A CA 1
ATOM 700 C C . THR A 1 86 ? 14.654 -9.461 -22.987 1.00 56.44 86 THR A C 1
ATOM 702 O O . THR A 1 86 ? 15.580 -9.814 -23.711 1.00 56.44 86 THR A O 1
ATOM 705 N N . LYS A 1 87 ? 13.469 -10.078 -23.014 1.00 56.88 87 LYS A N 1
ATOM 706 C CA . LYS A 1 87 ? 13.206 -11.205 -23.914 1.00 56.88 87 LYS A CA 1
ATOM 707 C C . LYS A 1 87 ? 13.252 -10.777 -25.370 1.00 56.88 87 LYS A C 1
ATOM 709 O O . LYS A 1 87 ? 13.869 -11.467 -26.181 1.00 56.88 87 LYS A O 1
ATOM 714 N N . LEU A 1 88 ? 12.636 -9.641 -25.687 1.00 55.12 88 LEU A N 1
ATOM 715 C CA . LEU A 1 88 ? 12.682 -9.065 -27.028 1.00 55.12 88 LEU A CA 1
ATOM 716 C C . LEU A 1 88 ? 14.134 -8.801 -27.437 1.00 55.12 88 LEU A C 1
ATOM 718 O O . LEU A 1 88 ? 14.567 -9.268 -28.483 1.00 55.12 88 LEU A O 1
ATOM 722 N N . GLU A 1 89 ? 14.929 -8.194 -26.562 1.00 54.78 89 GLU A N 1
ATOM 723 C CA . GLU A 1 89 ? 16.350 -7.938 -26.805 1.00 54.78 89 GLU A CA 1
ATOM 724 C C . GLU A 1 89 ? 17.157 -9.204 -27.126 1.00 54.78 89 GLU A C 1
ATOM 726 O O . GLU A 1 89 ? 17.888 -9.241 -28.117 1.00 54.78 89 GLU A O 1
ATOM 731 N N . THR A 1 90 ? 16.982 -10.264 -26.327 1.00 54.91 90 THR A N 1
ATOM 732 C CA . THR A 1 90 ? 17.641 -11.556 -26.576 1.00 54.91 90 THR A CA 1
ATOM 733 C C . THR A 1 90 ? 17.178 -12.213 -27.876 1.00 54.91 90 THR A C 1
ATOM 735 O O . THR A 1 90 ? 17.948 -12.932 -28.503 1.00 54.91 90 THR A O 1
ATOM 738 N N . THR A 1 91 ? 15.942 -11.947 -28.305 1.00 50.34 91 THR A N 1
ATOM 739 C CA . THR A 1 91 ? 15.367 -12.502 -29.540 1.00 50.34 91 THR A CA 1
ATOM 740 C C . THR A 1 91 ? 15.860 -11.749 -30.779 1.00 50.34 91 THR A C 1
ATOM 742 O O . THR A 1 91 ? 16.115 -12.364 -31.809 1.00 50.34 91 THR A O 1
ATOM 745 N N . PHE A 1 92 ? 16.051 -10.430 -30.678 1.00 53.06 92 PHE A N 1
ATOM 746 C CA . PHE A 1 92 ? 16.513 -9.570 -31.775 1.00 53.06 92 PHE A CA 1
ATOM 747 C C . PHE A 1 92 ? 18.040 -9.376 -31.820 1.00 53.06 92 PHE A C 1
ATOM 749 O O . PHE A 1 92 ? 18.537 -8.590 -32.629 1.00 53.06 92 PHE A O 1
ATOM 756 N N . ASN A 1 93 ? 18.792 -10.086 -30.967 1.00 52.88 93 ASN A N 1
ATOM 757 C CA . ASN A 1 93 ? 20.259 -10.041 -30.869 1.00 52.88 93 ASN A CA 1
ATOM 758 C C . ASN A 1 93 ? 20.824 -8.609 -30.717 1.00 52.88 93 ASN A C 1
ATOM 760 O O . ASN A 1 93 ? 21.946 -8.305 -31.126 1.00 52.88 93 ASN A O 1
ATOM 764 N N . HIS A 1 94 ? 20.018 -7.709 -30.150 1.00 54.97 94 HIS A N 1
ATOM 765 C CA . HIS A 1 94 ? 20.310 -6.286 -30.024 1.00 54.97 94 HIS A CA 1
ATOM 766 C C . HIS A 1 94 ? 20.808 -5.990 -28.611 1.00 54.97 94 HIS A C 1
ATOM 768 O O . HIS A 1 94 ? 20.041 -5.585 -27.753 1.00 54.97 94 HIS A O 1
ATOM 774 N N . ASN A 1 95 ? 22.098 -6.183 -28.339 1.00 50.31 95 ASN A N 1
ATOM 775 C CA . ASN A 1 95 ? 22.653 -5.900 -27.012 1.00 50.31 95 ASN A CA 1
ATOM 776 C C . ASN A 1 95 ? 22.542 -4.400 -26.661 1.00 50.31 95 ASN A C 1
ATOM 778 O O . ASN A 1 95 ? 23.271 -3.562 -27.192 1.00 50.31 95 ASN A O 1
ATOM 782 N N . GLY A 1 96 ? 21.666 -4.055 -25.720 1.00 52.75 96 GLY A N 1
ATOM 783 C CA . GLY A 1 96 ? 21.601 -2.741 -25.091 1.00 52.75 96 GLY A CA 1
ATOM 784 C C . GLY A 1 96 ? 20.284 -2.361 -24.409 1.00 52.75 96 GLY A C 1
ATOM 785 O O . GLY A 1 96 ? 20.319 -1.446 -23.590 1.00 52.75 96 GLY A O 1
ATOM 786 N N . TYR A 1 97 ? 19.143 -2.984 -24.702 1.00 50.31 97 TYR A N 1
ATOM 787 C CA . TYR A 1 97 ? 17.830 -2.504 -24.243 1.00 50.31 97 TYR A CA 1
ATOM 788 C C . TYR A 1 97 ? 17.581 -2.720 -22.743 1.00 50.31 97 TYR A C 1
ATOM 790 O O . TYR A 1 97 ? 17.397 -1.750 -22.006 1.00 50.31 97 TYR A O 1
ATOM 798 N N . TRP A 1 98 ? 17.676 -3.952 -22.247 1.00 50.00 98 TRP A N 1
ATOM 799 C CA . TRP A 1 98 ? 17.608 -4.331 -20.834 1.00 50.00 98 TRP A CA 1
ATOM 800 C C . TRP A 1 98 ? 18.760 -3.757 -20.035 1.00 50.00 98 TRP A C 1
ATOM 802 O O . TRP A 1 98 ? 18.550 -3.235 -18.949 1.00 50.00 98 TRP A O 1
ATOM 812 N N . THR A 1 99 ? 19.990 -3.827 -20.547 1.00 49.03 99 THR A N 1
ATOM 813 C CA . THR A 1 99 ? 21.167 -3.331 -19.817 1.00 49.03 99 THR A CA 1
ATOM 814 C C . THR A 1 99 ? 21.121 -1.817 -19.622 1.00 49.03 99 THR A C 1
ATOM 816 O O . THR A 1 99 ? 21.541 -1.328 -18.570 1.00 49.03 99 THR A O 1
ATOM 819 N N . LYS A 1 100 ? 20.554 -1.067 -20.578 1.00 53.44 100 LYS A N 1
ATOM 820 C CA . LYS A 1 100 ? 20.213 0.348 -20.386 1.00 53.44 100 LYS A CA 1
ATOM 821 C C . LYS A 1 100 ? 19.046 0.481 -19.405 1.00 53.44 100 LYS A C 1
ATOM 823 O O . LYS A 1 100 ? 19.192 1.190 -18.416 1.00 53.44 100 LYS A O 1
ATOM 828 N N . TRP A 1 101 ? 17.947 -0.254 -19.581 1.00 53.62 101 TRP A N 1
ATOM 829 C CA . TRP A 1 101 ? 16.778 -0.213 -18.686 1.00 53.62 101 TRP A CA 1
ATOM 830 C C . TRP A 1 101 ? 17.097 -0.480 -17.212 1.00 53.62 101 TRP A C 1
ATOM 832 O O . TRP A 1 101 ? 16.673 0.272 -16.343 1.00 53.62 101 TRP A O 1
ATOM 842 N N . MET A 1 102 ? 17.878 -1.516 -16.916 1.00 51.03 102 MET A N 1
ATOM 843 C CA . MET A 1 102 ? 18.290 -1.906 -15.566 1.00 51.03 102 MET A CA 1
ATOM 844 C C . MET A 1 102 ? 19.321 -0.932 -14.982 1.00 51.03 102 MET A C 1
ATOM 846 O O . MET A 1 102 ? 19.382 -0.766 -13.767 1.00 51.03 102 MET A O 1
ATOM 850 N N . LYS A 1 103 ? 20.089 -0.222 -15.826 1.00 50.97 103 LYS A N 1
ATOM 851 C CA . LYS A 1 103 ? 20.864 0.954 -15.398 1.00 50.97 103 LYS A CA 1
ATOM 852 C C . LYS A 1 103 ? 19.962 2.138 -15.063 1.00 50.97 103 LYS A C 1
ATOM 854 O O . LYS A 1 103 ? 20.274 2.854 -14.114 1.00 50.97 103 LYS A O 1
ATOM 859 N N . TYR A 1 104 ? 18.862 2.340 -15.790 1.00 50.03 104 TYR A N 1
ATOM 860 C CA . TYR A 1 104 ? 17.945 3.468 -15.603 1.00 50.03 104 TYR A CA 1
ATOM 861 C C . TYR A 1 104 ? 16.927 3.260 -14.475 1.00 50.03 104 TYR A C 1
ATOM 863 O O . TYR A 1 104 ? 16.663 4.209 -13.750 1.00 50.03 104 TYR A O 1
ATOM 871 N N . LEU A 1 105 ? 16.415 2.050 -14.232 1.00 52.53 105 LEU A N 1
ATOM 872 C CA . LEU A 1 105 ? 15.445 1.775 -13.159 1.00 52.53 105 LEU A CA 1
ATOM 873 C C . LEU A 1 105 ? 15.897 2.287 -11.769 1.00 52.53 105 LEU A C 1
ATOM 875 O O . LEU A 1 105 ? 15.105 2.938 -11.092 1.00 52.53 105 LEU A O 1
ATOM 879 N N . PRO A 1 106 ? 17.158 2.056 -11.341 1.00 48.09 106 PRO A N 1
ATOM 880 C CA . PRO A 1 106 ? 17.664 2.510 -10.051 1.00 48.09 106 PRO A CA 1
ATOM 881 C C . PRO A 1 106 ? 18.306 3.907 -10.068 1.00 48.09 106 PRO A C 1
ATOM 883 O O . PRO A 1 106 ? 18.664 4.398 -8.995 1.00 48.09 106 PRO A O 1
ATOM 886 N N . SER A 1 107 ? 18.503 4.518 -11.245 1.00 42.41 107 SER A N 1
ATOM 887 C CA . SER A 1 107 ? 19.146 5.835 -11.419 1.00 42.41 107 SER A CA 1
ATOM 888 C C . SER A 1 107 ? 18.199 6.922 -11.942 1.00 42.41 107 SER A C 1
ATOM 890 O O . SER A 1 107 ? 18.560 8.098 -11.953 1.00 42.41 107 SER A O 1
ATOM 892 N N . HIS A 1 108 ? 16.967 6.569 -12.325 1.00 48.31 108 HIS A N 1
ATOM 893 C CA . HIS A 1 108 ? 15.969 7.545 -12.735 1.00 48.31 108 HIS A CA 1
ATOM 894 C C . HIS A 1 108 ? 15.603 8.428 -11.528 1.00 48.31 108 HIS A C 1
ATOM 896 O O . HIS A 1 108 ? 15.318 7.897 -10.451 1.00 48.31 108 HIS A O 1
ATOM 902 N N . PRO A 1 109 ? 15.482 9.759 -11.679 1.00 47.06 109 PRO A N 1
ATOM 903 C CA . PRO A 1 109 ? 15.076 10.682 -10.605 1.00 47.06 109 PRO A CA 1
ATOM 904 C C . PRO A 1 109 ? 13.668 10.419 -10.029 1.00 47.06 109 PRO A C 1
ATOM 906 O O . PRO A 1 109 ? 13.198 11.145 -9.159 1.00 47.06 109 PRO A O 1
ATOM 909 N N . GLN A 1 110 ? 12.970 9.389 -10.513 1.00 49.91 110 GLN A N 1
ATOM 910 C CA . GLN A 1 110 ? 11.706 8.897 -9.971 1.00 49.91 110 GLN A CA 1
ATOM 911 C C . GLN A 1 110 ? 11.889 7.750 -8.952 1.00 49.91 110 GLN A C 1
ATOM 913 O O . GLN A 1 110 ? 10.958 7.469 -8.201 1.00 49.91 110 GLN A O 1
ATOM 918 N N . ASP A 1 111 ? 13.078 7.142 -8.836 1.00 49.94 111 ASP A N 1
ATOM 919 C CA . ASP A 1 111 ? 13.396 6.155 -7.786 1.00 49.94 111 ASP A CA 1
ATOM 920 C C . ASP A 1 111 ? 13.469 6.815 -6.395 1.00 49.94 111 ASP A C 1
ATOM 922 O O . ASP A 1 111 ? 12.997 6.264 -5.398 1.00 49.94 111 ASP A O 1
ATOM 926 N N . SER A 1 112 ? 13.950 8.065 -6.324 1.00 52.47 112 SER A N 1
ATOM 927 C CA . SER A 1 112 ? 13.865 8.882 -5.103 1.00 52.47 112 SER A CA 1
ATOM 928 C C . SER A 1 112 ? 12.407 9.091 -4.675 1.00 52.47 112 SER A C 1
ATOM 930 O O . SER A 1 112 ? 12.080 8.920 -3.502 1.00 52.47 112 SER A O 1
ATOM 932 N N . LYS A 1 113 ? 11.503 9.344 -5.632 1.00 64.25 113 LYS A N 1
ATOM 933 C CA . LYS A 1 113 ? 10.056 9.445 -5.381 1.00 64.25 113 LYS A CA 1
ATOM 934 C C . LYS A 1 113 ? 9.445 8.111 -4.952 1.00 64.25 113 LYS A C 1
ATOM 936 O O . LYS A 1 113 ? 8.553 8.111 -4.115 1.00 64.25 113 LYS A O 1
ATOM 941 N N . SER A 1 114 ? 9.936 6.977 -5.454 1.00 66.56 114 SER A N 1
ATOM 942 C CA . SER A 1 114 ? 9.469 5.648 -5.031 1.00 66.56 114 SER A CA 1
ATOM 943 C C . SER A 1 114 ? 9.756 5.380 -3.549 1.00 66.56 114 SER A C 1
ATOM 945 O O . SER A 1 114 ? 8.874 4.900 -2.832 1.00 66.56 114 SER A O 1
ATOM 947 N N . ARG A 1 115 ? 10.951 5.755 -3.060 1.00 72.25 115 ARG A N 1
ATOM 948 C CA . ARG A 1 115 ? 11.275 5.688 -1.623 1.00 72.25 115 ARG A CA 1
ATOM 949 C C . ARG A 1 115 ? 10.407 6.627 -0.800 1.00 72.25 115 ARG A C 1
ATOM 951 O O . ARG A 1 115 ? 9.914 6.215 0.244 1.00 72.25 115 ARG A O 1
ATOM 958 N N . VAL A 1 116 ? 10.180 7.848 -1.284 1.00 77.06 116 VAL A N 1
ATOM 959 C CA . VAL A 1 116 ? 9.283 8.809 -0.624 1.00 77.06 116 VAL A CA 1
ATOM 960 C C . VAL A 1 116 ? 7.860 8.255 -0.543 1.00 77.06 116 VAL A C 1
ATOM 962 O O . VAL A 1 116 ? 7.285 8.257 0.534 1.00 77.06 116 VAL A O 1
ATOM 965 N N . ILE A 1 117 ? 7.311 7.688 -1.622 1.00 77.69 117 ILE A N 1
ATOM 966 C CA . ILE A 1 117 ? 5.984 7.049 -1.612 1.00 77.69 117 ILE A CA 1
ATOM 967 C C . ILE A 1 117 ? 5.950 5.891 -0.612 1.00 77.69 117 ILE A C 1
ATOM 969 O O . ILE A 1 117 ? 5.012 5.786 0.171 1.00 77.69 117 ILE A O 1
ATOM 973 N N . SER A 1 118 ? 6.978 5.040 -0.590 1.00 77.12 118 SER A N 1
ATOM 974 C CA . SER A 1 118 ? 7.060 3.961 0.396 1.00 77.12 118 SER A CA 1
ATOM 975 C C . SER A 1 118 ? 7.115 4.488 1.832 1.00 77.12 118 SER A C 1
ATOM 977 O O . SER A 1 118 ? 6.526 3.877 2.718 1.00 77.12 118 SER A O 1
ATOM 979 N N . MET A 1 119 ? 7.820 5.592 2.077 1.00 81.38 119 MET A N 1
ATOM 980 C CA . MET A 1 119 ? 7.882 6.235 3.388 1.00 81.38 119 MET A CA 1
ATOM 981 C C . MET A 1 119 ? 6.522 6.827 3.773 1.00 81.38 119 MET A C 1
ATOM 983 O O . MET A 1 119 ? 6.049 6.575 4.876 1.00 81.38 119 MET A O 1
ATOM 987 N N . LEU A 1 120 ? 5.854 7.525 2.852 1.00 85.25 120 LEU A N 1
ATOM 988 C CA . LEU A 1 120 ? 4.512 8.075 3.056 1.00 85.25 120 LEU A CA 1
ATOM 989 C C . LEU A 1 120 ? 3.492 6.980 3.382 1.00 85.25 120 LEU A C 1
ATOM 991 O O . LEU A 1 120 ? 2.698 7.147 4.299 1.00 85.25 120 LEU A O 1
ATOM 995 N N . LEU A 1 121 ? 3.547 5.837 2.695 1.00 84.94 121 LEU A N 1
ATOM 996 C CA . LEU A 1 121 ? 2.673 4.696 2.979 1.00 84.94 121 LEU A CA 1
ATOM 997 C C . LEU A 1 121 ? 2.929 4.087 4.362 1.00 84.94 121 LEU A C 1
ATOM 999 O O . LEU A 1 121 ? 1.982 3.700 5.042 1.00 84.94 121 LEU A O 1
ATOM 1003 N N . ARG A 1 122 ? 4.192 4.027 4.804 1.00 84.94 122 ARG A N 1
ATOM 1004 C CA . ARG A 1 122 ? 4.541 3.579 6.164 1.00 84.94 122 ARG A CA 1
ATOM 1005 C C . ARG A 1 122 ? 4.015 4.537 7.220 1.00 84.94 122 ARG A C 1
ATOM 1007 O O . ARG A 1 122 ? 3.434 4.079 8.197 1.00 84.94 122 ARG A O 1
ATOM 1014 N N . ILE A 1 123 ? 4.193 5.839 7.003 1.00 87.38 123 ILE A N 1
ATOM 1015 C CA . ILE A 1 123 ? 3.674 6.883 7.891 1.00 87.38 123 ILE A CA 1
ATOM 1016 C C . ILE A 1 123 ? 2.148 6.791 7.962 1.00 87.38 123 ILE A C 1
ATOM 1018 O O . ILE A 1 123 ? 1.600 6.754 9.055 1.00 87.38 123 ILE A O 1
ATOM 1022 N N . LEU A 1 124 ? 1.466 6.672 6.821 1.00 88.00 124 LEU A N 1
ATOM 1023 C CA . LEU A 1 124 ? 0.011 6.548 6.767 1.00 88.00 124 LEU A CA 1
ATOM 1024 C C . LEU A 1 124 ? -0.490 5.302 7.514 1.00 88.00 124 LEU A C 1
ATOM 1026 O O . LEU A 1 124 ? -1.392 5.409 8.339 1.00 88.00 124 LEU A O 1
ATOM 1030 N N . ASN A 1 125 ? 0.121 4.139 7.266 1.00 87.56 125 ASN A N 1
ATOM 1031 C CA . ASN A 1 125 ? -0.216 2.891 7.956 1.00 87.56 125 ASN A CA 1
ATOM 1032 C C . ASN A 1 125 ? -0.001 3.011 9.475 1.00 87.56 125 ASN A C 1
ATOM 1034 O O . ASN A 1 125 ? -0.830 2.546 10.249 1.00 87.56 125 ASN A O 1
ATOM 1038 N N . LEU A 1 126 ? 1.075 3.678 9.905 1.00 88.38 126 LEU A N 1
ATOM 1039 C CA . LEU A 1 126 ? 1.349 3.923 11.320 1.00 88.38 126 LEU A CA 1
ATOM 1040 C C . LEU A 1 126 ? 0.316 4.867 11.954 1.00 88.38 126 LEU A C 1
ATOM 1042 O O . LEU A 1 126 ? -0.191 4.565 13.029 1.00 88.38 126 LEU A O 1
ATOM 1046 N N . ILE A 1 127 ? -0.020 5.978 11.291 1.00 88.75 127 ILE A N 1
ATOM 1047 C CA . ILE A 1 127 ? -1.009 6.952 11.782 1.00 88.75 127 ILE A CA 1
ATOM 1048 C C . ILE A 1 127 ? -2.369 6.284 11.982 1.00 88.75 127 ILE A C 1
ATOM 1050 O O . ILE A 1 127 ? -2.977 6.451 13.036 1.00 88.75 127 ILE A O 1
ATOM 1054 N N . VAL A 1 128 ? -2.830 5.504 10.999 1.00 86.75 128 VAL A N 1
ATOM 1055 C CA . VAL A 1 128 ? -4.119 4.803 11.084 1.00 86.75 128 VAL A CA 1
ATOM 1056 C C . VAL A 1 128 ? -4.135 3.829 12.260 1.00 86.75 128 VAL A C 1
ATOM 1058 O O . VAL A 1 128 ? -5.108 3.789 13.004 1.00 86.75 128 VAL A O 1
ATOM 1061 N N . VAL A 1 129 ? -3.049 3.092 12.489 1.00 87.62 129 VAL A N 1
ATOM 1062 C CA . VAL A 1 129 ? -2.979 2.130 13.598 1.00 87.62 129 VAL A CA 1
ATOM 1063 C C . VAL A 1 129 ? -2.914 2.810 14.955 1.00 87.62 129 VAL A C 1
ATOM 1065 O O . VAL A 1 129 ? -3.616 2.382 15.866 1.00 87.62 129 VAL A O 1
ATOM 1068 N N . ILE A 1 130 ? -2.130 3.882 15.094 1.00 88.81 130 ILE A N 1
ATOM 1069 C CA . ILE A 1 130 ? -2.093 4.675 16.331 1.00 88.81 130 ILE A CA 1
ATOM 1070 C C . ILE A 1 130 ? -3.483 5.235 16.635 1.00 88.81 130 ILE A C 1
ATOM 1072 O O . ILE A 1 130 ? -3.932 5.153 17.774 1.00 88.81 130 ILE A O 1
ATOM 1076 N N . TYR A 1 131 ? -4.171 5.764 15.620 1.00 87.62 131 TYR A N 1
ATOM 1077 C CA . TYR A 1 131 ? -5.526 6.279 15.775 1.00 87.62 131 TYR A CA 1
ATOM 1078 C C . TYR A 1 131 ? -6.491 5.193 16.264 1.00 87.62 131 TYR A C 1
ATOM 1080 O O . TYR A 1 131 ? -7.139 5.378 17.291 1.00 87.62 131 TYR A O 1
ATOM 1088 N N . ILE A 1 132 ? -6.546 4.046 15.579 1.00 86.19 132 ILE A N 1
ATOM 1089 C CA . ILE A 1 132 ? -7.452 2.955 15.959 1.00 86.19 132 ILE A CA 1
ATOM 1090 C C . ILE A 1 132 ? -7.117 2.436 17.367 1.00 86.19 132 ILE A C 1
ATOM 1092 O O . ILE A 1 132 ? -8.008 2.223 18.182 1.00 86.19 132 ILE A O 1
ATOM 1096 N N . PHE A 1 133 ? -5.833 2.297 17.701 1.00 88.44 133 PHE A N 1
ATOM 1097 C CA . PHE A 1 133 ? -5.412 1.860 19.031 1.00 88.44 133 PHE A CA 1
ATOM 1098 C C . PHE A 1 133 ? -5.823 2.846 20.135 1.00 88.44 133 PHE A C 1
ATOM 1100 O O . PHE A 1 133 ? -6.299 2.424 21.189 1.00 88.44 133 PHE A O 1
ATOM 1107 N N . ALA A 1 134 ? -5.671 4.151 19.895 1.00 86.88 134 ALA A N 1
ATOM 1108 C CA . ALA A 1 134 ? -6.090 5.191 20.830 1.00 86.88 134 ALA A CA 1
ATOM 1109 C C . ALA A 1 134 ? -7.612 5.177 21.042 1.00 86.88 134 ALA A C 1
ATOM 1111 O O . ALA A 1 134 ? -8.067 5.205 22.183 1.00 86.88 134 ALA A O 1
ATOM 1112 N N . MET A 1 135 ? -8.390 5.053 19.961 1.00 84.31 135 MET A N 1
ATOM 1113 C CA . MET A 1 135 ? -9.852 4.951 20.032 1.00 84.31 135 MET A CA 1
ATOM 1114 C C . MET A 1 135 ? -10.306 3.688 20.769 1.00 84.31 135 MET A C 1
ATOM 1116 O O . MET A 1 135 ? -11.207 3.748 21.604 1.00 84.31 135 MET A O 1
ATOM 1120 N N . ASN A 1 136 ? -9.677 2.544 20.499 1.00 87.19 136 ASN A N 1
ATOM 1121 C CA . ASN A 1 136 ? -9.997 1.295 21.187 1.00 87.19 136 ASN A CA 1
ATOM 1122 C C . ASN A 1 136 ? -9.638 1.345 22.671 1.00 87.19 136 ASN A C 1
ATOM 1124 O O . ASN A 1 136 ? -10.431 0.892 23.487 1.00 87.19 136 ASN A O 1
ATOM 1128 N N . SER A 1 137 ? -8.514 1.967 23.027 1.00 86.56 137 SER A N 1
ATOM 1129 C CA . SER A 1 137 ? -8.101 2.138 24.424 1.00 86.56 137 SER A CA 1
ATOM 1130 C C . SER A 1 137 ? -9.035 3.077 25.192 1.00 86.56 137 SER A C 1
ATOM 1132 O O . SER A 1 137 ? -9.378 2.793 26.334 1.00 86.56 137 SER A O 1
ATOM 1134 N N . TRP A 1 138 ? -9.475 4.174 24.565 1.00 85.81 138 TRP A N 1
ATOM 1135 C CA . TRP A 1 138 ? -10.450 5.091 25.158 1.00 85.81 138 TRP A CA 1
ATOM 1136 C C . TRP A 1 138 ? -11.782 4.389 25.438 1.00 85.81 138 TRP A C 1
ATOM 1138 O O . TRP A 1 138 ? -12.290 4.441 26.552 1.00 85.81 138 TRP A O 1
ATOM 1148 N N . HIS A 1 139 ? -12.313 3.660 24.456 1.00 82.19 139 HIS A N 1
ATOM 1149 C CA . HIS A 1 139 ? -13.582 2.951 24.618 1.00 82.19 139 HIS A CA 1
ATOM 1150 C C . HIS A 1 139 ? -13.510 1.775 25.584 1.00 82.19 139 HIS A C 1
ATOM 1152 O O . HIS A 1 139 ? -14.460 1.554 26.319 1.00 82.19 139 HIS A O 1
ATOM 1158 N N . PHE A 1 140 ? -12.386 1.061 25.625 1.00 86.56 140 PHE A N 1
ATOM 1159 C CA . PHE A 1 140 ? -12.172 0.010 26.616 1.00 86.56 140 PHE A CA 1
ATOM 1160 C C . PHE A 1 140 ? -12.209 0.558 28.053 1.00 86.56 140 PHE A C 1
ATOM 1162 O O . PHE A 1 140 ? -12.595 -0.145 28.975 1.00 86.56 140 PHE A O 1
ATOM 1169 N N . TYR A 1 141 ? -11.811 1.817 28.258 1.00 85.31 141 TYR A N 1
ATOM 1170 C CA . TYR A 1 141 ? -11.902 2.466 29.566 1.00 85.31 141 TYR A CA 1
ATOM 1171 C C . TYR A 1 141 ? -13.329 2.929 29.910 1.00 85.31 141 TYR A C 1
ATOM 1173 O O . TYR A 1 141 ? -13.689 2.989 31.083 1.00 85.31 141 TYR A O 1
ATOM 1181 N N . GLU A 1 142 ? -14.132 3.286 28.905 1.00 85.12 142 GLU A N 1
ATOM 1182 C CA . GLU A 1 142 ? -15.512 3.754 29.093 1.00 85.12 142 GLU A CA 1
ATOM 1183 C C . GLU A 1 142 ? -16.555 2.628 29.132 1.00 85.12 142 GLU A C 1
ATOM 1185 O O . GLU A 1 142 ? -17.651 2.846 29.655 1.00 85.12 142 GLU A O 1
ATOM 1190 N N . SER A 1 143 ? -16.253 1.452 28.575 1.00 83.50 143 SER A N 1
ATOM 1191 C CA . SER A 1 143 ? -17.203 0.343 28.499 1.00 83.50 143 SER A CA 1
ATOM 1192 C C . SER A 1 143 ? -17.591 -0.162 29.887 1.00 83.50 143 SER A C 1
ATOM 1194 O O . SER A 1 143 ? -16.765 -0.277 30.787 1.00 83.50 143 SER A O 1
ATOM 1196 N N . GLN A 1 144 ? -18.875 -0.478 30.048 1.00 84.00 144 GLN A N 1
ATOM 1197 C CA . GLN A 1 144 ? -19.428 -1.078 31.270 1.00 84.00 144 GLN A CA 1
ATOM 1198 C C . GLN A 1 144 ? -19.923 -2.517 31.041 1.00 84.00 144 GLN A C 1
ATOM 1200 O O . GLN A 1 144 ? -20.441 -3.138 31.967 1.00 84.00 144 GLN A O 1
ATOM 1205 N N . ASP A 1 145 ? -19.800 -3.026 29.810 1.00 88.38 145 ASP A N 1
ATOM 1206 C CA . ASP A 1 145 ? -20.266 -4.345 29.378 1.00 88.38 145 ASP A CA 1
ATOM 1207 C C . ASP A 1 145 ? -19.072 -5.227 28.975 1.00 88.38 145 ASP A C 1
ATOM 1209 O O . ASP A 1 145 ? -18.305 -4.888 28.069 1.00 88.38 145 ASP A O 1
ATOM 1213 N N . GLU A 1 146 ? -18.949 -6.391 29.618 1.00 88.94 146 GLU A N 1
ATOM 1214 C CA . GLU A 1 146 ? -17.904 -7.390 29.356 1.00 88.94 146 GLU A CA 1
ATOM 1215 C C . GLU A 1 146 ? -17.901 -7.872 27.893 1.00 88.94 146 GLU A C 1
ATOM 1217 O O . GLU A 1 146 ? -16.853 -8.210 27.332 1.00 88.94 146 GLU A O 1
ATOM 1222 N N . VAL A 1 147 ? -19.068 -7.905 27.240 1.00 88.44 147 VAL A N 1
ATOM 1223 C CA . VAL A 1 147 ? -19.180 -8.307 25.831 1.00 88.44 147 VAL A CA 1
ATOM 1224 C C . VAL A 1 147 ? -18.564 -7.244 24.922 1.00 88.44 147 VAL A C 1
ATOM 1226 O O . VAL A 1 147 ? -17.877 -7.578 23.953 1.00 88.44 147 VAL A O 1
ATOM 1229 N N . GLU A 1 148 ? -18.773 -5.967 25.236 1.00 84.50 148 GLU A N 1
ATOM 1230 C CA . GLU A 1 148 ? -18.213 -4.843 24.486 1.00 84.50 148 GLU A CA 1
ATOM 1231 C C . GLU A 1 148 ? -16.684 -4.808 24.609 1.00 84.50 148 GLU A C 1
ATOM 1233 O O . GLU A 1 148 ? -15.982 -4.703 23.598 1.00 84.50 148 GLU A O 1
ATOM 1238 N N . GLU A 1 149 ? -16.167 -5.009 25.823 1.00 87.94 149 GLU A N 1
ATOM 1239 C CA . GLU A 1 149 ? -14.733 -5.135 26.104 1.00 87.94 149 GLU A CA 1
ATOM 1240 C C . GLU A 1 149 ? -14.081 -6.242 25.271 1.00 87.94 149 GLU A C 1
ATOM 1242 O O . GLU A 1 149 ? -13.045 -6.029 24.628 1.00 87.94 149 GLU A O 1
ATOM 1247 N N . LEU A 1 150 ? -14.710 -7.422 25.226 1.00 89.88 150 LEU A N 1
ATOM 1248 C CA . LEU A 1 150 ? -14.216 -8.553 24.446 1.00 89.88 150 LEU A CA 1
ATOM 1249 C C . LEU A 1 150 ? -14.185 -8.236 22.944 1.00 89.88 150 LEU A C 1
ATOM 1251 O O . LEU A 1 150 ? -13.204 -8.554 22.267 1.00 89.88 150 LEU A O 1
ATOM 1255 N N . ILE A 1 151 ? -15.228 -7.589 22.411 1.00 87.12 151 ILE A N 1
ATOM 1256 C CA . ILE A 1 151 ? -15.290 -7.197 20.994 1.00 87.12 151 ILE A CA 1
ATOM 1257 C C . ILE A 1 151 ? -14.181 -6.189 20.663 1.00 87.12 151 ILE A C 1
ATOM 1259 O O . ILE A 1 151 ? -13.501 -6.340 19.640 1.00 87.12 151 ILE A O 1
ATOM 1263 N N . ILE A 1 152 ? -13.957 -5.187 21.519 1.00 87.69 152 ILE A N 1
ATOM 1264 C CA . ILE A 1 152 ? -12.889 -4.189 21.346 1.00 87.69 152 ILE A CA 1
ATOM 1265 C C . ILE A 1 152 ? -11.514 -4.871 21.353 1.00 87.69 152 ILE A C 1
ATOM 1267 O O . ILE A 1 152 ? -10.674 -4.585 20.491 1.00 87.69 152 ILE A O 1
ATOM 1271 N N . LEU A 1 153 ? -11.289 -5.813 22.274 1.00 88.44 153 LEU A N 1
ATOM 1272 C CA . LEU A 1 153 ? -10.035 -6.556 22.378 1.00 88.44 153 LEU A CA 1
ATOM 1273 C C . LEU A 1 153 ? -9.765 -7.392 21.118 1.00 88.44 153 LEU A C 1
ATOM 1275 O O . LEU A 1 153 ? -8.691 -7.289 20.520 1.00 88.44 153 LEU A O 1
ATOM 1279 N N . VAL A 1 154 ? -10.749 -8.181 20.675 1.00 88.81 154 VAL A N 1
ATOM 1280 C CA . VAL A 1 154 ? -10.639 -9.011 19.465 1.00 88.81 154 VAL A CA 1
ATOM 1281 C C . VAL A 1 154 ? -10.364 -8.143 18.238 1.00 88.81 154 VAL A C 1
ATOM 1283 O O . VAL A 1 154 ? -9.456 -8.442 17.458 1.00 88.81 154 VAL A O 1
ATOM 1286 N N . THR A 1 155 ? -11.089 -7.035 18.090 1.00 85.25 155 THR A N 1
ATOM 1287 C CA . THR A 1 155 ? -10.910 -6.108 16.964 1.00 85.25 155 THR A CA 1
ATOM 1288 C C . THR A 1 155 ? -9.508 -5.496 16.965 1.00 85.25 155 THR A C 1
ATOM 1290 O O . THR A 1 155 ? -8.835 -5.472 15.934 1.00 85.25 155 THR A O 1
ATOM 1293 N N . THR A 1 156 ? -9.007 -5.097 18.135 1.00 87.38 156 THR A N 1
ATOM 1294 C CA . THR A 1 156 ? -7.648 -4.558 18.289 1.00 87.38 156 THR A CA 1
ATOM 1295 C C . THR A 1 156 ? -6.580 -5.575 17.874 1.00 87.38 156 THR A C 1
ATOM 1297 O O . THR A 1 156 ? -5.641 -5.225 17.155 1.00 87.38 156 THR A O 1
ATOM 1300 N N . ILE A 1 157 ? -6.734 -6.848 18.257 1.00 88.69 157 ILE A N 1
ATOM 1301 C CA . ILE A 1 157 ? -5.805 -7.926 17.876 1.00 88.69 157 ILE A CA 1
ATOM 1302 C C . ILE A 1 157 ? -5.793 -8.136 16.356 1.00 88.69 157 ILE A C 1
ATOM 1304 O O . ILE A 1 157 ? -4.720 -8.232 15.754 1.00 88.69 157 ILE A O 1
ATOM 1308 N N . VAL A 1 158 ? -6.967 -8.172 15.717 1.00 88.06 158 VAL A N 1
ATOM 1309 C CA . VAL A 1 158 ? -7.080 -8.328 14.256 1.00 88.06 158 VAL A CA 1
ATOM 1310 C C . VAL A 1 158 ? -6.370 -7.183 13.529 1.00 88.06 158 VAL A C 1
ATOM 1312 O O . VAL A 1 158 ? -5.615 -7.418 12.581 1.00 88.06 158 VAL A O 1
ATOM 1315 N N . ILE A 1 159 ? -6.548 -5.950 14.003 1.00 84.62 159 ILE A N 1
ATOM 1316 C CA . ILE A 1 159 ? -5.934 -4.757 13.409 1.00 84.62 159 ILE A CA 1
ATOM 1317 C C . ILE A 1 159 ? -4.414 -4.761 13.594 1.00 84.62 159 ILE A C 1
ATOM 1319 O O . ILE A 1 159 ? -3.686 -4.441 12.652 1.00 84.62 159 ILE A O 1
ATOM 1323 N N . LEU A 1 160 ? -3.911 -5.198 14.753 1.00 84.94 160 LEU A N 1
ATOM 1324 C CA . LEU A 1 160 ? -2.474 -5.383 14.986 1.00 84.94 160 LEU A CA 1
ATOM 1325 C C . LEU A 1 160 ? -1.869 -6.426 14.040 1.00 84.94 160 LEU A C 1
ATOM 1327 O O . LEU A 1 160 ? -0.800 -6.199 13.469 1.00 84.94 160 LEU A O 1
ATOM 1331 N N . PHE A 1 161 ? -2.555 -7.550 13.820 1.00 87.25 161 PHE A N 1
ATOM 1332 C CA . PHE A 1 161 ? -2.084 -8.567 12.881 1.00 87.25 161 PHE A CA 1
ATOM 1333 C C . PHE A 1 161 ? -2.037 -8.025 11.446 1.00 87.25 161 PHE A C 1
ATOM 1335 O O . PHE A 1 161 ? -1.037 -8.180 10.738 1.00 87.25 161 PHE A O 1
ATOM 1342 N N . GLY A 1 162 ? -3.088 -7.312 11.037 1.00 85.06 162 GLY A N 1
ATOM 1343 C CA . GLY A 1 162 ? -3.145 -6.637 9.746 1.00 85.06 162 GLY A CA 1
ATOM 1344 C C . GLY A 1 162 ? -2.058 -5.568 9.573 1.00 85.06 162 GLY A C 1
ATOM 1345 O O . GLY A 1 162 ? -1.461 -5.460 8.502 1.00 85.06 162 GLY A O 1
ATOM 1346 N N . PHE A 1 163 ? -1.734 -4.824 10.634 1.00 83.62 163 PHE A N 1
ATOM 1347 C CA . PHE A 1 163 ? -0.629 -3.866 10.646 1.00 83.62 163 PHE A CA 1
ATOM 1348 C C . PHE A 1 163 ? 0.720 -4.535 10.399 1.00 83.62 163 PHE A C 1
ATOM 1350 O O . PHE A 1 163 ? 1.474 -4.071 9.542 1.00 83.62 163 PHE A O 1
ATOM 1357 N N . ILE A 1 164 ? 1.022 -5.618 11.122 1.00 85.19 164 ILE A N 1
ATOM 1358 C CA . ILE A 1 164 ? 2.278 -6.365 10.966 1.00 85.19 164 ILE A CA 1
ATOM 1359 C C . ILE A 1 164 ? 2.392 -6.880 9.533 1.00 85.19 164 ILE A C 1
ATOM 1361 O O . ILE A 1 164 ? 3.431 -6.707 8.892 1.00 85.19 164 ILE A O 1
ATOM 1365 N N . PHE A 1 165 ? 1.307 -7.444 9.000 1.00 85.94 165 PHE A N 1
ATOM 1366 C CA . PHE A 1 165 ? 1.258 -7.907 7.619 1.00 85.94 165 PHE A CA 1
ATOM 1367 C C . PHE A 1 165 ? 1.563 -6.772 6.627 1.00 85.94 165 PHE A C 1
ATOM 1369 O O . PHE A 1 165 ? 2.472 -6.896 5.802 1.00 85.94 165 PHE A O 1
ATOM 1376 N N . ASN A 1 166 ? 0.876 -5.633 6.755 1.00 84.81 166 ASN A N 1
ATOM 1377 C CA . ASN A 1 166 ? 1.118 -4.448 5.932 1.00 84.81 166 ASN A CA 1
ATOM 1378 C C . ASN A 1 166 ? 2.567 -3.958 6.059 1.00 84.81 166 ASN A C 1
ATOM 1380 O O . ASN A 1 166 ? 3.206 -3.644 5.057 1.00 84.81 166 ASN A O 1
ATOM 1384 N N . PHE A 1 167 ? 3.121 -3.925 7.270 1.00 81.50 167 PHE A N 1
ATOM 1385 C CA . PHE A 1 167 ? 4.490 -3.482 7.523 1.00 81.50 167 PHE A CA 1
ATOM 1386 C C . PHE A 1 167 ? 5.530 -4.378 6.837 1.00 81.50 167 PHE A C 1
ATOM 1388 O O . PHE A 1 167 ? 6.479 -3.873 6.230 1.00 81.50 167 PHE A O 1
ATOM 1395 N N . ILE A 1 168 ? 5.338 -5.699 6.872 1.00 81.69 168 ILE A N 1
ATOM 1396 C CA . ILE A 1 168 ? 6.189 -6.657 6.154 1.00 81.69 168 ILE A CA 1
ATOM 1397 C C . ILE A 1 168 ? 6.105 -6.413 4.642 1.00 81.69 168 ILE A C 1
ATOM 1399 O O . ILE A 1 168 ? 7.137 -6.340 3.968 1.00 81.69 168 ILE A O 1
ATOM 1403 N N . GLU A 1 169 ? 4.902 -6.224 4.095 1.00 78.25 169 GLU A N 1
ATOM 1404 C CA . GLU A 1 169 ? 4.732 -5.948 2.663 1.00 78.25 169 GLU A CA 1
ATOM 1405 C C . GLU A 1 169 ? 5.383 -4.626 2.233 1.00 78.25 169 GLU A C 1
ATOM 1407 O O . GLU A 1 169 ? 6.045 -4.569 1.192 1.00 78.25 169 GLU A O 1
ATOM 1412 N N . LEU A 1 170 ? 5.266 -3.576 3.051 1.00 75.38 170 LEU A N 1
ATOM 1413 C CA . LEU A 1 170 ? 5.892 -2.273 2.809 1.00 75.38 170 LEU A CA 1
ATOM 1414 C C . LEU A 1 170 ? 7.431 -2.334 2.820 1.00 75.38 170 LEU A C 1
ATOM 1416 O O . LEU A 1 170 ? 8.086 -1.479 2.215 1.00 75.38 170 LEU A O 1
ATOM 1420 N N . ASN A 1 171 ? 8.016 -3.305 3.527 1.00 71.94 171 ASN A N 1
ATOM 1421 C CA . ASN A 1 171 ? 9.465 -3.503 3.619 1.00 71.94 171 ASN A CA 1
ATOM 1422 C C . ASN A 1 171 ? 10.042 -4.378 2.506 1.00 71.94 171 ASN A C 1
ATOM 1424 O O . ASN A 1 171 ? 11.211 -4.220 2.176 1.00 71.94 171 ASN A O 1
ATOM 1428 N N . THR A 1 172 ? 9.242 -5.266 1.923 1.00 66.38 172 THR A N 1
ATOM 1429 C CA . THR A 1 172 ? 9.718 -6.265 0.950 1.00 66.38 172 THR A CA 1
ATOM 1430 C C . THR A 1 172 ? 9.350 -5.918 -0.488 1.00 66.38 172 THR A C 1
ATOM 1432 O O . THR A 1 172 ? 10.125 -6.143 -1.408 1.00 66.38 172 THR A O 1
ATOM 1435 N N . SER A 1 173 ? 8.160 -5.352 -0.706 1.00 61.97 173 SER A N 1
ATOM 1436 C CA . SER A 1 173 ? 7.497 -5.439 -2.013 1.00 61.97 173 SER A CA 1
ATOM 1437 C C . SER A 1 173 ? 7.358 -4.106 -2.763 1.00 61.97 173 SER A C 1
ATOM 1439 O O . SER A 1 173 ? 6.919 -4.092 -3.913 1.00 61.97 173 SER A O 1
ATOM 1441 N N . LEU A 1 174 ? 7.667 -2.972 -2.125 1.00 63.00 174 LEU A N 1
ATOM 1442 C CA . LEU A 1 174 ? 7.423 -1.637 -2.697 1.00 63.00 174 LEU A CA 1
ATOM 1443 C C . LEU A 1 174 ? 8.617 -1.022 -3.417 1.00 63.00 174 LEU A C 1
ATOM 1445 O O . LEU A 1 174 ? 8.434 -0.151 -4.272 1.00 63.00 174 LEU A O 1
ATOM 1449 N N . ASN A 1 175 ? 9.827 -1.435 -3.057 1.00 62.69 175 ASN A N 1
ATOM 1450 C CA . ASN A 1 175 ? 11.041 -0.916 -3.652 1.00 62.69 175 ASN A CA 1
ATOM 1451 C C . ASN A 1 175 ? 11.401 -1.759 -4.887 1.00 62.69 175 ASN A C 1
ATOM 1453 O O . ASN A 1 175 ? 11.624 -2.965 -4.749 1.00 62.69 175 ASN A O 1
ATOM 1457 N N . PRO A 1 176 ? 11.498 -1.154 -6.085 1.00 58.19 176 PRO A N 1
ATOM 1458 C CA . PRO A 1 176 ? 11.840 -1.884 -7.301 1.00 58.19 176 PRO A CA 1
ATOM 1459 C C . PRO A 1 176 ? 13.154 -2.666 -7.187 1.00 58.19 176 PRO A C 1
ATOM 1461 O O . PRO A 1 176 ? 13.269 -3.737 -7.773 1.00 58.19 176 PRO A O 1
ATOM 1464 N N . LYS A 1 177 ? 14.126 -2.168 -6.403 1.00 60.84 177 LYS A N 1
ATOM 1465 C CA . LYS A 1 177 ? 15.424 -2.829 -6.168 1.00 60.84 177 LYS A CA 1
ATOM 1466 C C . LYS A 1 177 ? 15.307 -4.142 -5.397 1.00 60.84 177 LYS A C 1
ATOM 1468 O O . LYS A 1 177 ? 15.980 -5.109 -5.746 1.00 60.84 177 LYS A O 1
ATOM 1473 N N . ASP A 1 178 ? 14.460 -4.172 -4.375 1.00 58.94 178 ASP A N 1
ATOM 1474 C CA . ASP A 1 178 ? 14.286 -5.350 -3.522 1.00 58.94 178 ASP A CA 1
ATOM 1475 C C . ASP A 1 178 ? 13.538 -6.447 -4.290 1.00 58.94 178 ASP A C 1
ATOM 1477 O O . ASP A 1 178 ? 13.955 -7.604 -4.306 1.00 58.94 178 ASP A O 1
ATOM 1481 N N . TYR A 1 179 ? 12.539 -6.052 -5.080 1.00 56.25 179 TYR A N 1
ATOM 1482 C CA . TYR A 1 179 ? 11.821 -6.968 -5.965 1.00 56.25 179 TYR A CA 1
ATOM 1483 C C . TYR A 1 179 ? 12.686 -7.477 -7.135 1.00 56.25 179 TYR A C 1
ATOM 1485 O O . TYR A 1 179 ? 12.590 -8.639 -7.527 1.00 56.25 179 TYR A O 1
ATOM 1493 N N . LEU A 1 180 ? 13.587 -6.645 -7.673 1.00 58.84 180 LEU A N 1
ATOM 1494 C CA . LEU A 1 180 ? 14.606 -7.059 -8.649 1.00 58.84 180 LEU A CA 1
ATOM 1495 C C . LEU A 1 180 ? 15.536 -8.138 -8.085 1.00 58.84 180 LEU A C 1
ATOM 1497 O O . LEU A 1 180 ? 15.897 -9.074 -8.798 1.00 58.84 180 LEU A O 1
ATOM 1501 N N . LYS A 1 181 ? 15.918 -8.019 -6.808 1.00 63.12 181 LYS A N 1
ATOM 1502 C CA . LYS A 1 181 ? 16.743 -9.013 -6.116 1.00 63.12 181 LYS A CA 1
ATOM 1503 C C . LYS A 1 181 ? 15.993 -10.337 -5.951 1.00 63.12 181 LYS A C 1
ATOM 1505 O O . LYS A 1 181 ? 16.554 -11.378 -6.279 1.00 63.12 181 LYS A O 1
ATOM 1510 N N . GLU A 1 182 ? 14.734 -10.302 -5.512 1.00 60.59 182 GLU A N 1
ATOM 1511 C CA . GLU A 1 182 ? 13.880 -11.497 -5.409 1.00 60.59 182 GLU A CA 1
ATOM 1512 C C . GLU A 1 182 ? 13.675 -12.182 -6.766 1.00 60.59 182 GLU A C 1
ATOM 1514 O O . GLU A 1 182 ? 13.818 -13.400 -6.878 1.00 60.59 182 GLU A O 1
ATOM 1519 N N . MET A 1 183 ? 13.408 -11.412 -7.824 1.00 57.75 183 MET A N 1
ATOM 1520 C CA . MET A 1 183 ? 13.261 -11.965 -9.172 1.00 57.75 183 MET A CA 1
ATOM 1521 C C . MET A 1 183 ? 14.561 -12.544 -9.723 1.00 57.75 183 MET A C 1
ATOM 1523 O O . MET A 1 183 ? 14.519 -13.585 -10.374 1.00 57.75 183 MET A O 1
ATOM 1527 N N . LYS A 1 184 ? 15.711 -11.917 -9.448 1.00 62.56 184 LYS A N 1
ATOM 1528 C CA . LYS A 1 184 ? 17.013 -12.469 -9.832 1.00 62.56 184 LYS A CA 1
ATOM 1529 C C . LYS A 1 184 ? 17.243 -13.835 -9.180 1.00 62.56 184 LYS A C 1
ATOM 1531 O O . LYS A 1 184 ? 17.606 -14.776 -9.871 1.00 62.56 184 LYS A O 1
ATOM 1536 N N . ILE A 1 185 ? 16.939 -13.964 -7.888 1.00 64.50 185 ILE A N 1
ATOM 1537 C CA . ILE A 1 185 ? 17.033 -15.238 -7.157 1.00 64.50 185 ILE A CA 1
ATOM 1538 C C . ILE A 1 185 ? 16.086 -16.289 -7.759 1.00 64.50 185 ILE A C 1
ATOM 1540 O O . ILE A 1 185 ? 16.494 -17.424 -8.002 1.00 64.50 185 ILE A O 1
ATOM 1544 N N . ALA A 1 186 ? 14.832 -15.920 -8.037 1.00 57.59 186 ALA A N 1
ATOM 1545 C CA . ALA A 1 186 ? 13.859 -16.823 -8.656 1.00 57.59 186 ALA A CA 1
ATOM 1546 C C . ALA A 1 186 ? 14.281 -17.268 -10.069 1.00 57.59 186 ALA A C 1
ATOM 1548 O O . ALA A 1 186 ? 14.010 -18.398 -10.476 1.00 57.59 186 ALA A O 1
ATOM 1549 N N . TRP A 1 187 ? 14.956 -16.394 -10.815 1.00 57.88 187 TRP A N 1
ATOM 1550 C CA . TRP A 1 187 ? 15.485 -16.688 -12.140 1.00 57.88 187 TRP A CA 1
ATOM 1551 C C . TRP A 1 187 ? 16.693 -17.617 -12.096 1.00 57.88 187 TRP A C 1
ATOM 1553 O O . TRP A 1 187 ? 16.698 -18.617 -12.808 1.00 57.88 187 TRP A O 1
ATOM 1563 N N . ASP A 1 188 ? 17.673 -17.331 -11.238 1.00 61.84 188 ASP A N 1
ATOM 1564 C CA . ASP A 1 188 ? 18.837 -18.198 -11.051 1.00 61.84 188 ASP A CA 1
ATOM 1565 C C . ASP A 1 188 ? 18.365 -19.617 -10.676 1.00 61.84 188 ASP A C 1
ATOM 1567 O O . ASP A 1 188 ? 18.833 -20.608 -11.237 1.00 61.84 188 ASP A O 1
ATOM 1571 N N . ALA A 1 189 ? 17.327 -19.725 -9.838 1.00 59.34 189 ALA A N 1
ATOM 1572 C CA . ALA A 1 189 ? 16.687 -20.997 -9.508 1.00 59.34 189 ALA A CA 1
ATOM 1573 C C . ALA A 1 189 ? 16.003 -21.688 -10.710 1.00 59.34 189 ALA A C 1
ATOM 1575 O O . ALA A 1 189 ? 16.077 -22.911 -10.836 1.00 59.34 189 ALA A O 1
ATOM 1576 N N . LEU A 1 190 ? 15.344 -20.942 -11.604 1.00 53.12 190 LEU A N 1
ATOM 1577 C CA . LEU A 1 190 ? 14.702 -21.480 -12.814 1.00 53.12 190 LEU A CA 1
ATOM 1578 C C . LEU A 1 190 ? 15.715 -21.905 -13.889 1.00 53.12 190 LEU A C 1
ATOM 1580 O O . LEU A 1 190 ? 15.515 -22.938 -14.531 1.00 53.12 190 LEU A O 1
ATOM 1584 N N . ASP A 1 191 ? 16.797 -21.147 -14.074 1.00 53.50 191 ASP A N 1
ATOM 1585 C CA . ASP A 1 191 ? 17.863 -21.455 -15.033 1.00 53.50 191 ASP A CA 1
ATOM 1586 C C . ASP A 1 191 ? 18.662 -22.691 -14.591 1.00 53.50 191 ASP A C 1
ATOM 1588 O O . ASP A 1 191 ? 18.928 -23.588 -15.392 1.00 53.50 191 ASP A O 1
ATOM 1592 N N . HIS A 1 192 ? 18.930 -22.821 -13.285 1.00 52.41 192 HIS A N 1
ATOM 1593 C CA . HIS A 1 192 ? 19.476 -24.052 -12.709 1.00 52.41 192 HIS A CA 1
ATOM 1594 C C . HIS A 1 192 ? 18.554 -25.259 -12.921 1.00 52.41 192 HIS A C 1
ATOM 1596 O O . HIS A 1 192 ? 19.030 -26.347 -13.242 1.00 52.41 192 HIS A O 1
ATOM 1602 N N . LYS A 1 193 ? 17.233 -25.079 -12.800 1.00 52.66 193 LYS A N 1
ATOM 1603 C CA . LYS A 1 193 ? 16.257 -26.159 -13.011 1.00 52.66 193 LYS A CA 1
ATOM 1604 C C . LYS A 1 193 ? 16.190 -26.611 -14.474 1.00 52.66 193 LYS A C 1
ATOM 1606 O O . LYS A 1 193 ? 16.088 -27.808 -14.732 1.00 52.66 193 LYS A O 1
ATOM 1611 N N . LYS A 1 194 ? 16.299 -25.676 -15.426 1.00 49.19 194 LYS A N 1
ATOM 1612 C CA . LYS A 1 194 ? 16.397 -25.970 -16.869 1.00 49.19 194 LYS A CA 1
ATOM 1613 C C . LYS A 1 194 ? 17.695 -26.683 -17.245 1.00 49.19 194 LYS A C 1
ATOM 1615 O O . LYS A 1 194 ? 17.665 -27.592 -18.062 1.00 49.19 194 LYS A O 1
ATOM 1620 N N . LYS A 1 195 ? 18.819 -26.297 -16.640 1.00 50.94 195 LYS A N 1
ATOM 1621 C CA . LYS A 1 195 ? 20.122 -26.948 -16.862 1.00 50.94 195 LYS A CA 1
ATOM 1622 C C . LYS A 1 195 ? 20.228 -28.333 -16.223 1.00 50.94 195 LYS A C 1
ATOM 1624 O O . LYS A 1 195 ? 21.046 -29.118 -16.663 1.00 50.94 195 LYS A O 1
ATOM 1629 N N . ALA A 1 196 ? 19.421 -28.626 -15.204 1.00 52.62 196 ALA A N 1
ATOM 1630 C CA . ALA A 1 196 ? 19.360 -29.941 -14.563 1.00 52.62 196 ALA A CA 1
ATOM 1631 C C . ALA A 1 196 ? 18.384 -30.923 -15.244 1.00 52.62 196 ALA A C 1
ATOM 1633 O O . ALA A 1 196 ? 18.305 -32.079 -14.841 1.00 52.62 196 ALA A O 1
ATOM 1634 N N . THR A 1 197 ? 17.597 -30.460 -16.222 1.00 48.59 197 THR A N 1
ATOM 1635 C CA . THR A 1 197 ? 16.623 -31.274 -16.979 1.00 48.59 197 THR A CA 1
ATOM 1636 C C . THR A 1 197 ? 17.049 -31.540 -18.429 1.00 48.59 197 THR A C 1
ATOM 1638 O O . THR A 1 197 ? 16.307 -32.183 -19.170 1.00 48.59 197 THR A O 1
ATOM 1641 N N . HIS A 1 198 ? 18.248 -31.091 -18.804 1.00 40.94 198 HIS A N 1
ATOM 1642 C CA . HIS A 1 198 ? 18.973 -31.433 -20.028 1.00 40.94 198 HIS A CA 1
ATOM 1643 C C . HIS A 1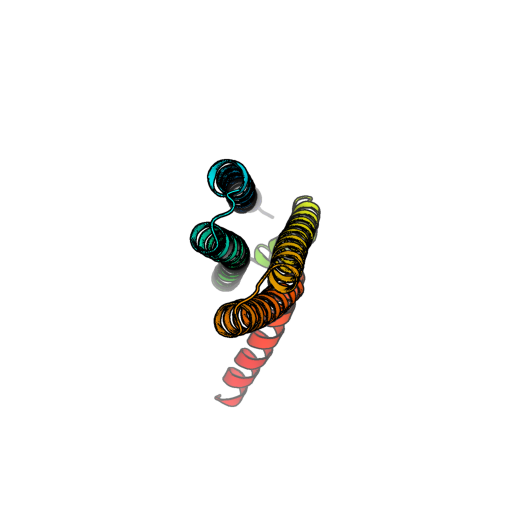 198 ? 20.278 -32.137 -19.661 1.00 40.94 198 HIS A C 1
ATOM 1645 O O . HIS A 1 198 ? 20.728 -32.959 -20.486 1.00 40.94 198 HIS A O 1
#

Mean predicted aligned error: 10.74 Å

Secondary structure (DSSP, 8-state):
--HHHHHHHHHHHHHHHHHHHHHHHHHHHHHHHHHHHHHHHHHHH-SS-HHHHHHHHHHHHHHHHHHHHHHHHHHHHHHHHHHHHHHHHHHTT-TTHHHHHHHHTTTSTTHHHHHHHHHHHHHHHHHHHHHHHHHHHHHHHH---HHHHHHHHHHHHHHHHHHHHHHHHHHHSSSHHHHHHHHHHHHHHHHHHHHT--

=== Feature glossary ===
Key to the feature types in this record:

— What the protein is —

Primary structure: the covalent order of the twenty standard amino acids along the backbone. Two proteins with the same sequence will (almost always) fold to the same structure; two with 30% identity often share a fold but not the details.

Database cross-references. InterPro integrates a dozen domain/family signature databases into unified entries with residue-range hits. GO terms attach function/process/location labels with evidence codes. CATH codes position the fold in a four-level structural taxonomy. Organism is the NCBI-taxonomy species name.

— Where its atoms are —

The mmCIF block holds the 3D Cartesian coordinates of each backbone atom (N, Cα, C, O) in ångströms. mmCIF is the PDB's canonical archive format — a tagged-loop text representation of the atomic model.

Six rendered views show the 3D structure from the faces of a cube — i.e. along ±x, ±y, ±z. Rendering representation is drawn randomly per protein from cartoon (secondary-structure ribbons), sticks (backbone bonds), or molecular surface; coloring is either N→C rainbow (blue at the N-terminus through red at the C-terminus) or one color per chain.

— Local backbone conformation —

DSSP 8-state secondary structure assigns each residue one of H (α-helix), G (3₁₀-helix), I (π-helix), E (extended β-strand), B (isolated β-bridge), T (hydrogen-bonded turn), S (bend), or '-' (coil). The assignment is computed from backbone hydrogen-bond geometry via the Kabsch–Sander algorithm.

P-SEA three-state annotation labels each residue as helix, strand, or coil based purely on the geometry of the Cα trace. It serves as a fallback when the full backbone (and thus DSSP) is unavailable.

The φ/ψ torsion pair specifies the backbone conformation at each residue. φ rotates about the N–Cα bond, ψ about the Cα–C bond. Steric clashes forbid most of the (φ, ψ) plane — the allowed regions (α-helix basin, β-sheet basin, left-handed helix) are the Ramachandran-allowed regions.

— Global shape and packing —

The geometric summary reports three shape descriptors. Rg (radius of gyration) measures how spread out the Cα atoms are about their centre of mass; compact globular proteins have small Rg, elongated or unfolded ones large. Cα contacts (<8 Å, |i−j|>4) count long-range residue pairs in spatial proximity — high for tightly packed folds, near zero for rods or random coil. The bounding-box extents give the protein's footprint along x, y, z in Å.

Accessible surface area quantifies burial. A residue with SASA near zero is packed into the hydrophobic core; one with SASA >100 Å² sits on the surface. Computed here via the Shrake–Rupley numerical algorithm with a 1.4 Å probe.

Plot images: a contact map (which residues are close in 3D, as an N×N binary image), a Ramachandran scatter (backbone torsion angles, revealing secondary-structure composition at a glance), and — for AlphaFold structures — a PAE heatmap (pairwise prediction confidence).

— Structural neighborhood —

The Foldseek 3Di string encodes local tertiary geometry as a 20-letter alphabet — one character per residue — derived from the relative positions of nearby Cα atoms. Unlike the amino-acid sequence, 3Di is a direct function of the 3D structure, so two proteins with the same fold have similar 3Di strings even at low sequence identity.

Nearest PDB neighbors are the top structural matches found by Foldseek when searching this structure against the entire Protein Data Bank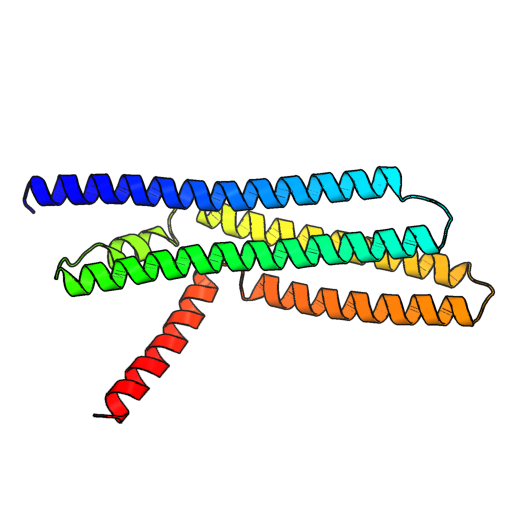. Each hit reports a TM-score (0 to 1; >0.5 almost always implies the same fold) and an E-value. These are *structural* homologs — they may share no detectable sequence similarity.

— Confidence and d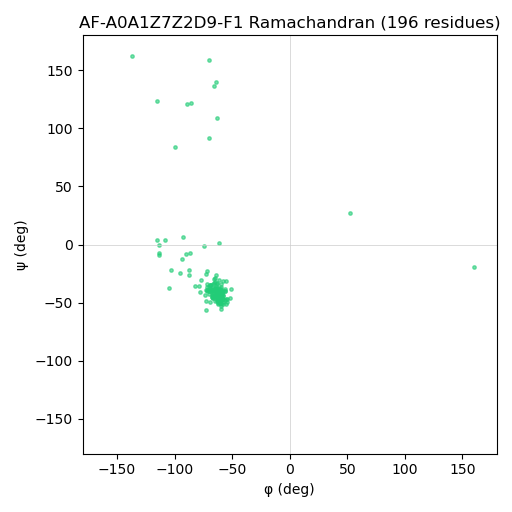isorder —

For AlphaFold models, the B-factor field carries pLDDT — the model's own estimate of local accuracy on a 0–100 scale. Regions with pLDDT<50 should be treated as essentially unmodeled; they often correspond to intrinsically disordered segments.

B-factor (Debye–Waller factor) reflects atomic displacement in the crystal lattice. It is an experimental observable (units Å²), not a prediction; low values mean the atom is pinned down, high values mean it moves or is heterogeneous across the crystal.

Predicted aligned error is AlphaFold's pairwise confidence. Unlike pLDDT (per-residue), PAE is per-residue-pair and captures whether two parts of the structure are correctly placed relative to each other. Units are ångströms of expected positional error.